Protein AF-A0A0S7X7B9-F1 (afdb_monomer)

Mean predicted aligned error: 15.6 Å

Secondary structure (DSSP, 8-state):
----------S--B-----S------TTHHHHHHHHHHHHHHHTSSSGGG--S--------------S-S--TT-EEEEPPHHHHHHH--TTSEETTEEPPGGGGGGTT-EEEEEEE--EEEETTTTEEEE-SSEEEEEEEE----SS-S--TT-PEEEEEGGGEEEPP-----

pLDDT: mean 73.85, std 24.16, range [30.16, 98.44]

Foldseek 3Di:
DDDDDPPDDDDFDQAPDDDDDDDDDDDDVVVVVVVVVVCVVPVVVVVVVVPPPDDDDDPPPPPPPDDAQPDDFFFKKAQAAPVQQVVQADPQCDHNRGHDAPLCNVRHRHIWTFHHDDQWDQDPVVRDIDGDGQKTFTPPAFDCAHPVGNNDPPRHTDIDHNSRIDTDDPDPPD

Solvent-accessible surface area (backbone atoms only — not comparable to full-atom values): 11353 Å² total; per-residue (Å²): 142,82,84,94,75,85,85,84,82,83,70,87,64,68,55,82,81,86,85,84,84,92,88,90,86,70,83,64,70,53,52,60,57,44,58,61,62,68,53,57,72,60,72,61,56,71,67,59,72,79,63,81,81,72,91,74,90,78,74,83,78,72,80,76,78,73,78,71,61,88,71,51,59,70,42,42,29,31,31,42,44,66,69,62,44,56,74,59,38,47,101,80,39,24,50,97,38,40,54,66,56,79,80,55,59,81,49,43,61,40,76,41,37,31,61,37,69,45,50,67,47,71,42,81,91,77,74,41,78,43,82,50,78,45,31,31,30,48,55,94,49,60,42,69,41,45,96,91,44,60,87,40,90,73,60,42,72,51,77,39,51,51,88,45,45,40,81,55,75,86,74,82,84,126

Structure (mmCIF, N/CA/C/O backbone):
data_AF-A0A0S7X7B9-F1
#
_entry.id   AF-A0A0S7X7B9-F1
#
loop_
_atom_site.group_PDB
_atom_site.id
_atom_site.type_symbol
_atom_site.label_atom_id
_atom_site.label_alt_id
_atom_site.label_comp_id
_atom_site.label_asym_id
_atom_site.label_entity_id
_atom_site.label_seq_id
_atom_site.pdbx_PDB_ins_code
_atom_site.Cartn_x
_atom_site.Cartn_y
_atom_site.Cartn_z
_atom_site.occupancy
_atom_site.B_iso_or_equiv
_atom_site.auth_seq_id
_atom_site.auth_comp_id
_atom_site.auth_asym_id
_atom_site.auth_atom_id
_atom_site.pdbx_PDB_model_num
ATOM 1 N N . MET A 1 1 ? 37.491 -5.966 -19.046 1.00 43.12 1 MET A N 1
ATOM 2 C CA . MET A 1 1 ? 36.255 -5.327 -19.554 1.00 43.12 1 MET A CA 1
ATOM 3 C C . MET A 1 1 ? 35.086 -6.277 -19.333 1.00 43.12 1 MET A C 1
ATOM 5 O O . MET A 1 1 ? 34.935 -7.191 -20.125 1.00 43.12 1 MET A O 1
ATOM 9 N N . MET A 1 2 ? 34.299 -6.123 -18.263 1.00 31.72 2 MET A N 1
ATOM 10 C CA . MET A 1 2 ? 33.113 -6.963 -18.020 1.00 31.72 2 MET A CA 1
ATOM 11 C C . MET A 1 2 ? 32.001 -6.153 -17.337 1.00 31.72 2 MET A C 1
ATOM 13 O O . MET A 1 2 ? 32.093 -5.810 -16.165 1.00 31.72 2 MET A O 1
ATOM 17 N N . GLY A 1 3 ? 30.964 -5.849 -18.124 1.00 30.16 3 GLY A N 1
ATOM 18 C CA . GLY A 1 3 ? 29.555 -5.969 -17.739 1.00 30.16 3 GLY A CA 1
ATOM 19 C C . GLY A 1 3 ? 28.989 -5.051 -16.655 1.00 30.16 3 GLY A C 1
ATOM 20 O O . GLY A 1 3 ? 28.607 -5.526 -15.590 1.00 30.16 3 GLY A O 1
ATOM 21 N N . ILE A 1 4 ? 28.781 -3.768 -16.965 1.00 44.22 4 ILE A N 1
ATOM 22 C CA . ILE A 1 4 ? 27.803 -2.935 -16.246 1.00 44.22 4 ILE A CA 1
ATOM 23 C C . ILE A 1 4 ? 26.439 -3.123 -16.915 1.00 44.22 4 ILE A C 1
ATOM 25 O O . ILE A 1 4 ? 26.137 -2.421 -17.870 1.00 44.22 4 ILE A O 1
ATOM 29 N N . LEU A 1 5 ? 25.597 -4.031 -16.415 1.00 40.28 5 LEU A N 1
ATOM 30 C CA . LEU A 1 5 ? 24.149 -4.005 -16.680 1.00 40.28 5 LEU A CA 1
ATOM 31 C C . LEU A 1 5 ? 23.373 -4.499 -15.450 1.00 40.28 5 LEU A C 1
ATOM 33 O O . LEU A 1 5 ? 22.788 -5.578 -15.431 1.00 40.28 5 LEU A O 1
ATOM 37 N N . ARG A 1 6 ? 23.344 -3.678 -14.394 1.00 37.78 6 ARG A N 1
ATOM 38 C CA . ARG A 1 6 ? 22.394 -3.840 -13.283 1.00 37.78 6 ARG A CA 1
ATOM 39 C C . ARG A 1 6 ? 21.065 -3.184 -13.664 1.00 37.78 6 ARG A C 1
ATOM 41 O O . ARG A 1 6 ? 20.838 -2.013 -13.371 1.00 37.78 6 ARG A O 1
ATOM 48 N N . SER A 1 7 ? 20.176 -3.933 -14.314 1.00 39.62 7 SER A N 1
ATOM 49 C CA . SER A 1 7 ? 18.788 -3.498 -14.525 1.00 39.62 7 SER A CA 1
ATOM 50 C C . SER A 1 7 ? 17.988 -3.695 -13.233 1.00 39.62 7 SER A C 1
ATOM 52 O O . SER A 1 7 ? 17.349 -4.716 -13.002 1.00 39.62 7 SER A O 1
ATOM 54 N N . GLN A 1 8 ? 18.089 -2.716 -12.337 1.00 49.50 8 GLN A N 1
ATOM 55 C CA . GLN A 1 8 ? 17.394 -2.681 -11.056 1.00 49.50 8 GLN A CA 1
ATOM 56 C C . GLN A 1 8 ? 15.993 -2.083 -11.204 1.00 49.50 8 GLN A C 1
ATOM 58 O O . GLN A 1 8 ? 15.845 -0.881 -11.017 1.00 49.50 8 GLN A O 1
ATOM 63 N N . ARG A 1 9 ? 14.918 -2.844 -11.431 1.00 53.03 9 ARG A N 1
ATOM 64 C CA . ARG A 1 9 ? 13.568 -2.233 -11.383 1.00 53.03 9 ARG A CA 1
ATOM 65 C C . ARG A 1 9 ? 12.506 -3.195 -10.865 1.00 53.03 9 ARG A C 1
ATOM 67 O O . ARG A 1 9 ? 12.164 -4.140 -11.558 1.00 53.03 9 ARG A O 1
ATOM 74 N N . THR A 1 10 ? 11.984 -2.910 -9.668 1.00 49.59 10 THR A N 1
ATOM 75 C CA . THR A 1 10 ? 10.545 -2.965 -9.307 1.00 49.59 10 THR A CA 1
ATOM 76 C C . THR A 1 10 ? 10.333 -2.573 -7.832 1.00 49.59 10 THR A C 1
ATOM 78 O O . THR A 1 10 ? 9.815 -3.327 -7.019 1.00 49.59 10 THR A O 1
ATOM 81 N N . CYS A 1 11 ? 10.681 -1.330 -7.482 1.00 53.78 11 CYS A N 1
ATOM 82 C CA . CYS A 1 11 ? 9.964 -0.629 -6.411 1.00 53.78 11 CYS A CA 1
ATOM 83 C C . CYS A 1 11 ? 8.626 -0.151 -7.007 1.00 53.78 11 CYS A C 1
ATOM 85 O O . CYS A 1 11 ? 8.607 0.189 -8.192 1.00 53.78 11 CYS A O 1
ATOM 87 N N . GLN A 1 12 ? 7.516 -0.207 -6.256 1.00 58.78 12 GLN A N 1
ATOM 88 C CA . GLN A 1 12 ? 6.141 0.053 -6.723 1.00 58.78 12 GLN A CA 1
ATOM 89 C C . GLN A 1 12 ? 6.059 1.124 -7.814 1.00 58.78 12 GLN A C 1
ATOM 91 O O . GLN A 1 12 ? 6.082 2.325 -7.550 1.00 58.78 12 GLN A O 1
ATOM 96 N N . GLN A 1 13 ? 5.968 0.677 -9.065 1.00 56.44 13 GLN A N 1
ATOM 97 C CA . GLN A 1 13 ? 6.003 1.593 -10.189 1.00 56.44 13 GLN A CA 1
ATOM 98 C C . GLN A 1 13 ? 4.691 2.382 -10.222 1.00 56.44 13 GLN A C 1
ATOM 100 O O . GLN A 1 13 ? 3.614 1.816 -10.433 1.00 56.44 13 GLN A O 1
ATOM 105 N N . ILE A 1 14 ? 4.785 3.693 -9.992 1.00 56.34 14 ILE A N 1
ATOM 106 C CA . ILE A 1 14 ? 3.674 4.624 -10.180 1.00 56.34 14 ILE A CA 1
ATOM 107 C C . ILE A 1 14 ? 3.627 4.978 -11.664 1.00 56.34 14 ILE A C 1
ATOM 109 O O . ILE A 1 14 ? 4.389 5.817 -12.154 1.00 56.34 14 ILE A O 1
ATOM 113 N N . ASP A 1 15 ? 2.735 4.314 -12.389 1.00 51.97 15 ASP A N 1
ATOM 114 C CA . ASP A 1 15 ? 2.527 4.579 -13.806 1.00 51.97 15 ASP A CA 1
ATOM 115 C C . ASP A 1 15 ? 1.538 5.739 -13.964 1.00 51.97 15 ASP A C 1
ATOM 117 O O . ASP A 1 15 ? 0.323 5.582 -13.844 1.00 51.97 15 ASP A O 1
ATOM 121 N N . VAL A 1 16 ? 2.096 6.924 -14.198 1.00 51.12 16 VAL A N 1
ATOM 122 C CA . VAL A 1 16 ? 1.358 8.175 -14.446 1.00 51.12 16 VAL A CA 1
ATOM 123 C C . VAL A 1 16 ? 1.273 8.530 -15.930 1.00 51.12 16 VAL A C 1
ATOM 125 O O . VAL A 1 16 ? 0.762 9.594 -16.260 1.00 51.12 16 VAL A O 1
ATOM 128 N N . ASN A 1 17 ? 1.696 7.642 -16.836 1.00 41.78 17 ASN A N 1
ATOM 129 C CA . ASN A 1 17 ? 1.647 7.895 -18.274 1.00 41.78 17 ASN A CA 1
ATOM 130 C C . ASN A 1 17 ? 0.801 6.835 -18.993 1.00 41.78 17 ASN A C 1
ATOM 132 O O . ASN A 1 17 ? 1.326 5.867 -19.540 1.00 41.78 17 ASN A O 1
ATOM 136 N N . ARG A 1 18 ? -0.516 7.069 -19.098 1.00 42.53 18 ARG A N 1
ATOM 137 C CA . ARG A 1 18 ? -1.275 6.614 -20.277 1.00 42.53 18 ARG A CA 1
ATOM 138 C C . ARG A 1 18 ? -2.518 7.468 -20.561 1.00 42.53 18 ARG A C 1
ATOM 140 O O . ARG A 1 18 ? -3.634 7.098 -20.215 1.00 42.53 18 ARG A O 1
ATOM 147 N N . CYS A 1 19 ? -2.303 8.554 -21.298 1.00 37.41 19 CYS A N 1
ATOM 148 C CA . CYS A 1 19 ? -3.203 9.026 -22.349 1.00 37.41 19 CYS A CA 1
ATOM 149 C C . CYS A 1 19 ? -2.375 9.036 -23.651 1.00 37.41 19 CYS A C 1
ATOM 151 O O . CYS A 1 19 ? -1.299 9.626 -23.656 1.00 37.41 19 CYS A O 1
ATOM 153 N N . GLY A 1 20 ? -2.837 8.344 -24.704 1.00 31.17 20 GLY A N 1
ATOM 154 C CA . GLY A 1 20 ? -2.253 8.390 -26.061 1.00 31.17 20 GLY A CA 1
ATOM 155 C C . GLY A 1 20 ? -1.558 7.114 -26.589 1.00 31.17 20 GLY A C 1
ATOM 156 O O . GLY A 1 20 ? -0.403 6.880 -26.267 1.00 31.17 20 GLY A O 1
ATOM 157 N N . LYS A 1 21 ? -2.319 6.318 -27.374 1.00 35.31 21 LYS A N 1
ATOM 158 C CA . LYS A 1 21 ? -2.052 5.526 -28.624 1.00 35.31 21 LYS A CA 1
ATOM 159 C C . LYS A 1 21 ? -0.665 4.858 -28.842 1.00 35.31 21 LYS A C 1
ATOM 161 O O . LYS A 1 21 ? 0.342 5.541 -28.811 1.00 35.31 21 LYS A O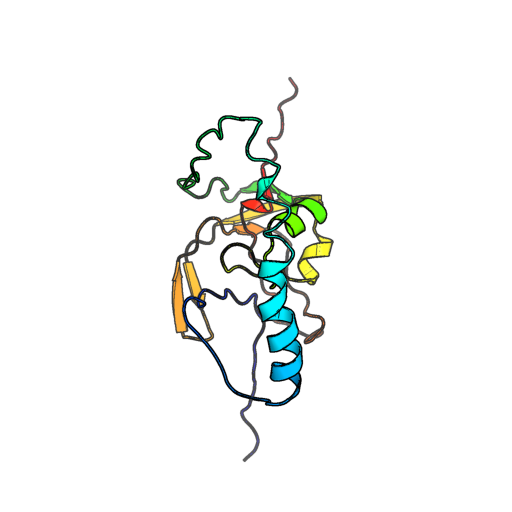 1
ATOM 166 N N . GLU A 1 22 ? -0.547 3.516 -28.861 1.00 40.97 22 GLU A N 1
ATOM 167 C CA . GLU A 1 22 ? -0.598 2.520 -29.989 1.00 40.97 22 GLU A CA 1
ATOM 168 C C . GLU A 1 22 ? 0.664 2.498 -30.897 1.00 40.97 22 GLU A C 1
ATOM 170 O O . GLU A 1 22 ? 1.189 3.568 -31.141 1.00 40.97 22 GLU A O 1
ATOM 175 N N . ILE A 1 23 ? 1.225 1.433 -31.515 1.00 39.25 23 ILE A N 1
ATOM 176 C CA . ILE A 1 23 ? 1.227 -0.062 -31.567 1.00 39.25 23 ILE A CA 1
ATOM 177 C C . ILE A 1 23 ? 2.334 -0.431 -32.605 1.00 39.25 23 ILE A C 1
ATOM 179 O O . ILE A 1 23 ? 2.423 0.294 -33.583 1.00 39.25 23 ILE A O 1
ATOM 183 N N . VAL A 1 24 ? 3.060 -1.566 -32.488 1.00 38.62 24 VAL A N 1
ATOM 184 C CA . VAL A 1 24 ? 3.376 -2.599 -33.543 1.00 38.62 24 VAL A CA 1
ATOM 185 C C . VAL A 1 24 ? 4.221 -3.720 -32.887 1.00 38.62 24 VAL A C 1
ATOM 187 O O . VAL A 1 24 ? 4.965 -3.413 -31.970 1.00 38.62 24 VAL A O 1
ATOM 190 N N . ALA A 1 25 ? 4.172 -5.030 -33.168 1.00 30.66 25 ALA A N 1
ATOM 191 C CA . ALA A 1 25 ? 3.574 -5.902 -34.188 1.00 30.66 25 ALA A CA 1
ATOM 192 C C . ALA A 1 25 ? 3.234 -7.270 -33.522 1.00 30.66 25 ALA A C 1
ATOM 194 O O . ALA A 1 25 ? 3.803 -7.616 -32.493 1.00 30.66 25 ALA A O 1
ATOM 195 N N . SER A 1 26 ? 2.232 -8.029 -33.969 1.00 35.09 26 SER A N 1
ATOM 196 C CA . SER A 1 26 ? 2.458 -9.220 -34.808 1.00 35.09 26 SER A CA 1
ATOM 197 C C . SER A 1 26 ? 1.128 -9.658 -35.452 1.00 35.09 26 SER A C 1
ATOM 199 O O . SER A 1 26 ? 0.085 -9.692 -34.792 1.00 35.09 26 SER A O 1
ATOM 201 N N . SER A 1 27 ? 1.166 -9.894 -36.765 1.00 53.19 27 SER A N 1
ATOM 202 C CA . SER A 1 27 ? 0.092 -9.603 -37.729 1.00 53.19 27 SER A CA 1
ATOM 203 C C . SER A 1 27 ? -1.073 -10.587 -37.861 1.00 53.19 27 SER A C 1
ATOM 205 O O . SER A 1 27 ? -2.052 -10.217 -38.494 1.00 53.19 27 SER A O 1
ATOM 207 N N . LEU A 1 28 ? -1.057 -11.793 -37.292 1.00 53.19 28 LEU A N 1
ATOM 208 C CA . LEU A 1 28 ? -2.117 -12.780 -37.602 1.00 53.19 28 LEU A CA 1
ATOM 209 C C . LEU A 1 28 ? -3.074 -13.067 -36.437 1.00 53.19 28 LEU A C 1
ATOM 211 O O . LEU A 1 28 ? -4.281 -13.169 -36.646 1.00 53.19 28 LEU A O 1
ATOM 215 N N . VAL A 1 29 ? -2.596 -13.031 -35.190 1.00 51.28 29 VAL A N 1
ATOM 216 C CA . VAL A 1 29 ? -3.465 -13.115 -33.994 1.00 51.28 29 VAL A CA 1
ATOM 217 C C . VAL A 1 29 ? -4.372 -11.882 -33.884 1.00 51.28 29 VAL A C 1
ATOM 219 O O . VAL A 1 29 ? -5.512 -11.952 -33.426 1.00 51.28 29 VAL A O 1
ATOM 222 N N . ARG A 1 30 ? -3.883 -10.733 -34.367 1.00 48.25 30 ARG A N 1
ATOM 223 C CA . ARG A 1 30 ? -4.602 -9.459 -34.324 1.00 48.25 30 ARG A CA 1
ATOM 224 C C . ARG A 1 30 ? -5.822 -9.434 -35.243 1.00 48.25 30 ARG A C 1
ATOM 226 O O . ARG A 1 30 ? -6.773 -8.750 -34.901 1.00 48.25 30 ARG A O 1
ATOM 233 N N . PHE A 1 31 ? -5.816 -10.173 -36.355 1.00 51.84 31 PHE A N 1
ATOM 234 C CA . PHE A 1 31 ? -6.927 -10.185 -37.311 1.00 51.84 31 PHE A CA 1
ATOM 235 C C . PHE A 1 31 ? -8.135 -10.960 -36.769 1.00 51.84 31 PHE A C 1
ATOM 237 O O . PHE A 1 31 ? -9.246 -10.436 -36.762 1.00 51.84 31 PHE A O 1
ATOM 244 N N . VAL A 1 32 ? -7.912 -12.144 -36.189 1.00 54.66 32 VAL A N 1
ATOM 245 C CA . VAL A 1 32 ? -8.978 -12.937 -35.547 1.00 54.66 32 VAL A CA 1
ATOM 246 C C . VAL A 1 32 ? -9.556 -12.195 -34.336 1.00 54.66 32 VAL A C 1
ATOM 248 O O . VAL A 1 32 ? -10.772 -12.055 -34.209 1.00 54.66 32 VAL A O 1
ATOM 251 N N . TYR A 1 33 ? -8.692 -1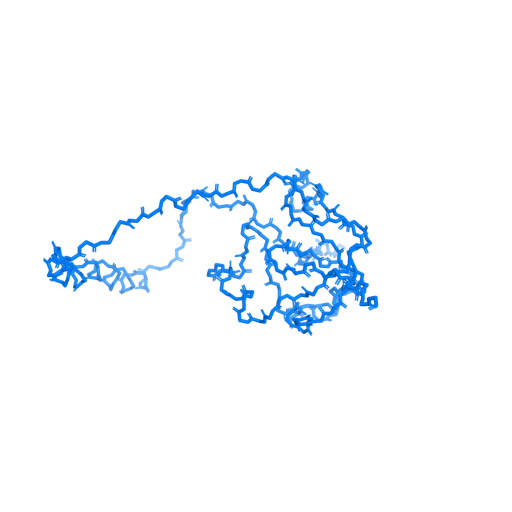1.601 -33.505 1.00 49.59 33 TYR A N 1
ATOM 252 C CA . TYR A 1 33 ? -9.135 -10.776 -32.377 1.00 49.59 33 TYR A CA 1
ATOM 253 C C . TYR A 1 33 ? -9.857 -9.491 -32.823 1.00 49.59 33 TYR A C 1
ATOM 255 O O . TYR A 1 33 ? -10.686 -8.956 -32.092 1.00 49.59 33 TYR A O 1
ATOM 263 N N . PHE A 1 34 ? -9.554 -8.963 -34.012 1.00 49.50 34 PHE A N 1
ATOM 264 C CA . PHE A 1 34 ? -10.175 -7.752 -34.552 1.00 49.50 34 PHE A CA 1
ATOM 265 C C . PHE A 1 34 ? -11.579 -8.016 -35.107 1.00 49.50 34 PHE A C 1
ATOM 267 O O . PHE A 1 34 ? -12.482 -7.221 -34.846 1.00 49.50 34 PHE A O 1
ATOM 274 N N . VAL A 1 35 ? -11.799 -9.152 -35.778 1.00 54.53 35 VAL A N 1
ATOM 275 C CA . VAL A 1 35 ? -13.129 -9.532 -36.288 1.00 54.53 35 VAL A CA 1
ATOM 276 C C . VAL A 1 35 ? -14.103 -9.823 -35.137 1.00 54.53 35 VAL A C 1
ATOM 278 O O . VAL A 1 35 ? -15.219 -9.300 -35.136 1.00 54.53 35 VAL A O 1
ATOM 281 N N . GLU A 1 36 ? -13.679 -10.537 -34.085 1.00 45.91 36 GLU A N 1
ATOM 282 C CA . GLU A 1 36 ? -14.532 -10.758 -32.900 1.00 45.91 36 GLU A CA 1
ATOM 283 C C . GLU A 1 36 ? -14.851 -9.464 -32.127 1.00 45.91 36 GLU A C 1
ATOM 285 O O . GLU A 1 36 ? -15.930 -9.317 -31.540 1.00 45.91 36 GLU A O 1
ATOM 290 N N . LYS A 1 37 ? -13.935 -8.487 -32.135 1.00 48.91 37 LYS A N 1
ATOM 291 C CA . LYS A 1 37 ? -14.093 -7.216 -31.412 1.00 48.91 37 LYS A CA 1
ATOM 292 C C . LYS A 1 37 ? -14.919 -6.173 -32.183 1.00 48.91 37 LYS A C 1
ATOM 294 O O . LYS A 1 37 ? -15.484 -5.286 -31.546 1.00 48.91 37 LYS A O 1
ATOM 299 N N . GLN A 1 38 ? -15.044 -6.296 -33.507 1.00 51.81 38 GLN A N 1
ATOM 300 C CA . GLN A 1 38 ? -15.858 -5.412 -34.362 1.00 51.81 38 GLN A CA 1
ATOM 301 C C . GLN A 1 38 ? -17.354 -5.791 -34.408 1.00 51.81 38 GLN A C 1
ATOM 303 O O . GLN A 1 38 ? -18.186 -4.916 -34.622 1.00 51.81 38 GLN A O 1
ATOM 308 N N . ILE A 1 39 ? -17.732 -7.053 -34.144 1.00 51.09 39 ILE A N 1
ATOM 309 C CA . ILE A 1 39 ? -19.136 -7.524 -34.271 1.00 51.09 39 ILE A CA 1
ATOM 310 C C . ILE A 1 39 ? -19.878 -7.591 -32.914 1.00 51.09 39 ILE A C 1
ATOM 312 O O . ILE A 1 39 ? -21.111 -7.544 -32.853 1.00 51.09 39 ILE A O 1
ATOM 316 N N . ARG A 1 40 ? -19.154 -7.588 -31.784 1.00 44.50 40 ARG A N 1
ATOM 317 C CA . ARG A 1 40 ? -19.741 -7.478 -30.430 1.00 44.50 40 ARG A CA 1
ATOM 318 C C . ARG A 1 40 ? -20.633 -6.246 -30.167 1.00 44.50 40 ARG A C 1
ATOM 320 O O . ARG A 1 40 ? -21.625 -6.422 -29.457 1.00 44.50 40 ARG A O 1
ATOM 327 N N . PRO A 1 41 ? -20.384 -5.033 -30.705 1.00 47.34 41 PRO A N 1
ATOM 328 C CA . PRO A 1 41 ? -21.256 -3.886 -30.441 1.00 47.34 41 PRO A CA 1
ATOM 329 C C . PRO A 1 41 ? -22.607 -3.945 -31.175 1.00 47.34 41 PRO A C 1
ATOM 331 O O . PRO A 1 41 ? -23.480 -3.132 -30.879 1.00 47.34 41 PRO A O 1
ATOM 334 N N . TYR A 1 42 ? -22.821 -4.899 -32.090 1.00 53.09 42 TYR A N 1
ATOM 335 C CA . TYR A 1 42 ? -24.077 -4.996 -32.845 1.00 53.09 42 TYR A CA 1
ATOM 336 C C . TYR A 1 42 ? -25.098 -5.958 -32.213 1.00 53.09 42 TYR A C 1
ATOM 338 O O . TYR A 1 42 ? -26.295 -5.686 -32.237 1.00 53.09 42 TYR A O 1
ATOM 346 N N . LYS A 1 43 ? -24.652 -7.030 -31.537 1.00 46.12 43 LYS A N 1
ATOM 347 C CA . LYS A 1 43 ? -25.563 -7.975 -30.852 1.00 46.12 43 LYS A CA 1
ATOM 348 C C . LYS A 1 43 ? -26.156 -7.445 -29.537 1.00 46.12 43 LYS A C 1
ATOM 350 O O . LYS A 1 43 ? -27.191 -7.936 -29.107 1.00 46.12 43 LYS A O 1
ATOM 355 N N . PHE A 1 44 ? -25.568 -6.417 -28.923 1.00 50.09 44 PHE A N 1
ATOM 356 C CA . PHE A 1 44 ? -26.111 -5.804 -27.698 1.00 50.09 44 PHE A CA 1
ATOM 357 C C . PHE A 1 44 ? -27.021 -4.590 -27.952 1.00 50.09 44 PHE A C 1
ATOM 359 O O . PHE A 1 44 ? -27.659 -4.092 -27.026 1.00 50.09 44 PHE A O 1
ATOM 366 N N . ARG A 1 45 ? -27.123 -4.122 -29.204 1.00 51.75 45 ARG A N 1
ATOM 367 C CA . ARG A 1 45 ? -27.930 -2.946 -29.565 1.00 51.75 45 ARG A CA 1
ATOM 368 C C . ARG A 1 45 ? -29.393 -3.279 -29.885 1.00 51.75 45 ARG A C 1
ATOM 370 O O . ARG A 1 45 ? -30.225 -2.382 -29.838 1.00 51.75 45 ARG A O 1
ATOM 377 N N . LEU A 1 46 ? -29.727 -4.556 -30.101 1.00 47.03 46 LEU A N 1
ATOM 378 C CA . LEU A 1 46 ? -31.111 -5.004 -30.313 1.00 47.03 46 LEU A CA 1
ATOM 379 C C . LEU A 1 46 ? -31.894 -5.203 -28.995 1.00 47.03 46 LEU A C 1
ATOM 381 O O . LEU A 1 46 ? -33.105 -5.035 -28.973 1.00 47.03 46 LEU A O 1
ATOM 385 N N . PHE A 1 47 ? -31.218 -5.461 -27.867 1.00 48.59 47 PHE A N 1
ATOM 386 C CA . PHE A 1 47 ? -31.868 -5.568 -26.545 1.00 48.59 47 PHE A CA 1
ATOM 387 C C . PHE A 1 47 ? -32.072 -4.212 -25.838 1.00 48.59 47 PHE A C 1
ATOM 389 O O . PHE A 1 47 ? -32.838 -4.116 -24.880 1.00 48.59 47 PHE A O 1
ATOM 396 N N . GLY A 1 48 ? -31.398 -3.152 -26.300 1.00 47.38 48 GLY A N 1
ATOM 397 C CA . GLY A 1 48 ? -31.475 -1.808 -25.714 1.00 47.38 48 GLY A CA 1
ATOM 398 C C . GLY A 1 48 ? -32.714 -1.002 -26.120 1.00 47.38 48 GLY A C 1
ATOM 399 O O . GLY A 1 48 ? -33.068 -0.058 -25.419 1.00 47.38 48 GLY A O 1
ATOM 400 N N . LEU A 1 49 ? -33.400 -1.386 -27.203 1.00 51.91 49 LEU A N 1
ATOM 401 C CA . LEU A 1 49 ? -34.607 -0.697 -27.678 1.00 51.91 49 LEU A CA 1
ATOM 402 C C . LEU A 1 49 ? -35.863 -1.031 -26.844 1.00 51.91 49 LEU A C 1
ATOM 404 O O . LEU A 1 49 ? -36.831 -0.281 -26.869 1.00 51.91 49 LEU A O 1
ATOM 408 N N . LEU A 1 50 ? -35.838 -2.114 -26.055 1.00 49.53 50 LEU A N 1
ATOM 409 C CA . LEU A 1 50 ? -36.975 -2.590 -25.247 1.00 49.53 50 LEU A CA 1
ATOM 410 C C . LEU A 1 50 ? -36.976 -2.117 -23.781 1.00 49.53 50 LEU A C 1
ATOM 412 O O . LEU A 1 50 ? -37.906 -2.422 -23.041 1.00 49.53 50 LEU A O 1
ATOM 416 N N . LYS A 1 51 ? -35.975 -1.347 -23.334 1.00 40.56 51 LYS A N 1
ATOM 417 C CA . LYS A 1 51 ? -35.945 -0.768 -21.972 1.00 40.56 51 LYS A CA 1
ATOM 418 C C . LYS A 1 51 ? -36.260 0.728 -21.919 1.00 40.56 51 LYS A C 1
ATOM 420 O O . LYS A 1 51 ? -36.133 1.337 -20.862 1.00 40.56 51 LYS A O 1
ATOM 425 N N . HIS A 1 52 ? -36.728 1.318 -23.019 1.00 51.44 52 HIS A N 1
ATOM 426 C CA . HIS A 1 52 ? -37.086 2.740 -23.092 1.00 51.44 52 HIS A CA 1
ATOM 427 C C . HIS A 1 52 ? -38.444 3.102 -22.457 1.00 51.44 52 HIS A C 1
ATOM 429 O O . HIS A 1 52 ? -38.979 4.174 -22.708 1.00 51.44 52 HIS A O 1
ATOM 435 N N . LEU A 1 53 ? -38.997 2.238 -21.600 1.00 53.88 53 LEU A N 1
ATOM 436 C CA . LEU A 1 53 ? -40.273 2.464 -20.919 1.00 53.88 53 LEU A CA 1
ATOM 437 C C . LEU A 1 53 ? -40.218 1.996 -19.461 1.00 53.88 53 LEU A C 1
ATOM 439 O O . LEU A 1 53 ? -40.917 1.057 -19.084 1.00 53.88 53 LEU A O 1
ATOM 443 N N . ARG A 1 54 ? -39.361 2.619 -18.643 1.00 40.91 54 ARG A N 1
ATOM 444 C CA . ARG A 1 54 ? -39.566 2.755 -17.187 1.00 40.91 54 ARG A CA 1
ATOM 445 C C . ARG A 1 54 ? -38.471 3.632 -16.587 1.00 40.91 54 ARG A C 1
ATOM 447 O O . ARG A 1 54 ? -37.317 3.228 -16.472 1.00 40.91 54 ARG A O 1
ATOM 454 N N . GLY A 1 55 ? -38.856 4.865 -16.278 1.00 47.03 55 GLY A N 1
ATOM 455 C CA . GLY A 1 55 ? -37.990 5.878 -15.702 1.00 47.03 55 GLY A CA 1
ATOM 456 C C . GLY A 1 55 ? -37.431 5.493 -14.337 1.00 47.03 55 GLY A C 1
ATOM 457 O O . GLY A 1 55 ? -38.103 4.858 -13.533 1.00 47.03 55 GLY A O 1
ATOM 458 N N . VAL A 1 56 ? -36.210 5.955 -14.084 1.00 42.09 56 VAL A N 1
ATOM 459 C CA . VAL A 1 56 ? -35.683 6.246 -12.750 1.00 42.09 56 VAL A CA 1
ATOM 460 C C . VAL A 1 56 ? -34.773 7.463 -12.912 1.00 42.09 56 VAL A C 1
ATOM 462 O O . VAL A 1 56 ? -33.854 7.456 -13.732 1.00 4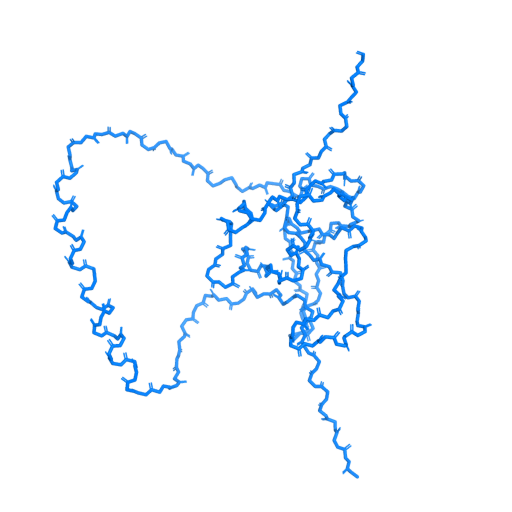2.09 56 VAL A O 1
ATOM 465 N N . GLN A 1 57 ? -35.070 8.530 -12.170 1.00 47.25 57 GLN A N 1
ATOM 466 C CA . GLN A 1 57 ? -34.248 9.735 -12.090 1.00 47.25 57 GLN A CA 1
ATOM 467 C C . GLN A 1 57 ? -32.835 9.365 -11.620 1.00 47.25 57 GLN A C 1
ATOM 469 O O . GLN A 1 57 ? -32.652 8.883 -10.502 1.00 47.25 57 GLN A O 1
ATOM 474 N N . LEU A 1 58 ? -31.824 9.602 -12.458 1.00 40.34 58 LEU A N 1
ATOM 475 C CA . LEU A 1 58 ? -30.434 9.420 -12.060 1.00 40.34 58 LEU A CA 1
ATOM 476 C C . LEU A 1 58 ? -29.962 10.682 -11.333 1.00 40.34 58 LEU A C 1
ATOM 478 O O . LEU A 1 58 ? -29.602 11.691 -11.942 1.00 40.34 58 LEU A O 1
ATOM 482 N N . GLY A 1 59 ? -29.995 10.610 -10.003 1.00 37.75 59 GLY A N 1
ATOM 483 C CA . GLY A 1 59 ? -29.361 11.578 -9.123 1.00 37.75 59 GLY A CA 1
ATOM 484 C C . GLY A 1 59 ? -27.907 11.809 -9.533 1.00 37.75 59 GLY A C 1
ATOM 485 O O . GLY A 1 59 ? -27.128 10.881 -9.748 1.00 37.75 59 GLY A O 1
ATOM 486 N N . LYS A 1 60 ? -27.563 13.086 -9.658 1.00 41.50 60 LYS A N 1
ATOM 487 C CA . LYS A 1 60 ? -26.243 13.631 -9.965 1.00 41.50 60 LYS A CA 1
ATOM 488 C C . LYS A 1 60 ? -25.213 13.115 -8.950 1.00 41.50 60 LYS A C 1
ATOM 490 O O . LYS A 1 60 ? -25.002 13.740 -7.913 1.00 41.50 60 LYS A O 1
ATOM 495 N N . LEU A 1 61 ? -24.551 11.994 -9.240 1.00 41.50 61 LEU A N 1
ATOM 496 C CA . LEU A 1 61 ? -23.361 11.567 -8.503 1.00 41.50 61 LEU A CA 1
ATOM 497 C C . LEU A 1 61 ? -22.236 12.548 -8.838 1.00 41.50 61 LEU A 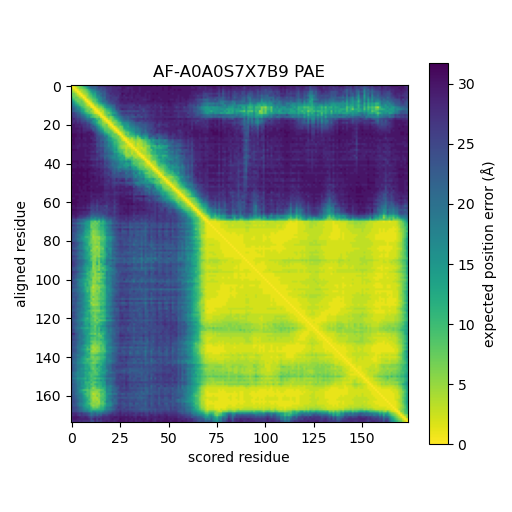C 1
ATOM 499 O O . LEU A 1 61 ? -21.502 12.397 -9.813 1.00 41.50 61 LEU A O 1
ATOM 503 N N . ARG A 1 62 ? -22.148 13.612 -8.034 1.00 34.41 62 ARG A N 1
ATOM 504 C CA . ARG A 1 62 ? -20.990 14.501 -7.995 1.00 34.41 62 ARG A CA 1
ATOM 505 C C . ARG A 1 62 ? -19.766 13.631 -7.727 1.00 34.41 62 ARG A C 1
ATOM 507 O O . ARG A 1 62 ? -19.646 13.048 -6.652 1.00 34.41 62 ARG A O 1
ATOM 514 N N . ALA A 1 63 ? -18.854 13.571 -8.692 1.00 46.19 63 ALA A N 1
ATOM 515 C CA . ALA A 1 63 ? -17.482 13.183 -8.425 1.00 46.19 63 ALA A CA 1
ATOM 516 C C . ALA A 1 63 ? -16.951 14.147 -7.355 1.00 46.19 63 ALA A C 1
ATOM 518 O O . ALA A 1 63 ? -16.685 15.317 -7.632 1.00 46.19 63 ALA A O 1
ATOM 519 N N . SER A 1 64 ? -16.899 13.682 -6.109 1.00 40.78 64 SER A N 1
ATOM 520 C CA . SER A 1 64 ? -16.286 14.432 -5.026 1.00 40.78 64 SER A CA 1
ATOM 521 C C . SER A 1 64 ? -14.792 14.493 -5.315 1.00 40.78 64 SER A C 1
ATOM 523 O O . SER A 1 64 ? -14.067 13.508 -5.172 1.00 40.78 64 SER A O 1
ATOM 525 N N . CYS A 1 65 ? -14.329 15.653 -5.770 1.00 34.12 65 CYS A N 1
ATOM 526 C CA . CYS A 1 65 ? -12.936 16.035 -5.638 1.00 34.12 65 CYS A CA 1
ATOM 527 C C . CYS A 1 65 ? -12.654 16.119 -4.134 1.00 34.12 65 CYS A C 1
ATOM 529 O O . CYS A 1 65 ? -12.901 17.154 -3.522 1.00 34.12 65 CYS A O 1
ATOM 531 N N . SER A 1 66 ? -12.197 15.024 -3.520 1.00 46.53 66 SER A N 1
ATOM 532 C CA . SER A 1 66 ? -11.857 15.017 -2.099 1.00 46.53 66 SER A CA 1
ATOM 533 C C . SER A 1 66 ? -10.723 16.016 -1.857 1.00 46.53 66 SER A C 1
ATOM 535 O O . SER A 1 66 ? -9.580 15.817 -2.288 1.00 46.53 66 SER A O 1
ATOM 537 N N . ALA A 1 67 ? -11.073 17.126 -1.218 1.00 45.47 67 ALA A N 1
ATOM 538 C CA . ALA A 1 67 ? -10.153 18.118 -0.703 1.00 45.47 67 ALA A CA 1
ATOM 539 C C . ALA A 1 67 ? -9.240 17.466 0.350 1.00 45.47 67 ALA A C 1
ATOM 541 O O . ALA A 1 67 ? -9.724 16.925 1.335 1.00 45.47 67 ALA A O 1
ATOM 542 N N . GLY A 1 68 ? -7.922 17.525 0.138 1.00 57.25 68 GLY A N 1
ATOM 543 C CA . GLY A 1 68 ? -6.920 17.100 1.122 1.00 57.25 68 GLY A CA 1
ATOM 544 C C . GLY A 1 68 ? -6.794 15.585 1.345 1.00 57.25 68 GLY A C 1
ATOM 545 O O . GLY A 1 68 ? -7.680 14.799 1.031 1.00 57.25 68 GLY A O 1
ATOM 546 N N . SER A 1 69 ? -5.635 15.169 1.864 1.00 64.38 69 SER A N 1
ATOM 547 C CA . SER A 1 69 ? -5.478 13.839 2.476 1.00 64.38 69 SER A CA 1
ATOM 548 C C . SER A 1 69 ? -6.288 13.830 3.768 1.00 64.38 69 SER A C 1
ATOM 550 O O . SER A 1 69 ? -6.121 14.731 4.591 1.00 64.38 69 SER A O 1
ATOM 552 N N . THR A 1 70 ? -7.182 12.855 3.933 1.00 86.75 70 THR A N 1
ATOM 553 C CA . THR A 1 70 ? -8.009 12.755 5.151 1.00 86.75 70 THR A CA 1
ATOM 554 C C . THR A 1 70 ? -7.216 12.105 6.286 1.00 86.75 70 THR A C 1
ATOM 556 O O . THR A 1 70 ? -7.448 12.388 7.461 1.00 86.75 70 THR A O 1
ATOM 559 N N . LEU A 1 71 ? -6.243 11.263 5.929 1.00 94.25 71 LEU A N 1
ATOM 560 C CA . LEU A 1 71 ? -5.368 10.579 6.871 1.00 94.25 71 LEU A CA 1
ATOM 561 C C . LEU A 1 71 ? -4.145 11.425 7.234 1.00 94.25 71 LEU A C 1
ATOM 563 O O . LEU A 1 71 ? -3.569 12.126 6.400 1.00 94.25 71 LEU A O 1
ATOM 567 N N . ARG A 1 72 ? -3.715 11.309 8.489 1.00 95.50 72 ARG A N 1
ATOM 568 C CA . ARG A 1 72 ? -2.507 11.932 9.039 1.00 95.50 72 ARG A CA 1
ATOM 569 C C . ARG A 1 72 ? -1.589 10.866 9.626 1.00 95.50 72 ARG A C 1
ATOM 571 O O . ARG A 1 72 ? -2.020 9.759 9.930 1.00 95.50 72 ARG A O 1
ATOM 578 N N . ALA A 1 73 ? -0.307 11.197 9.773 1.00 96.50 73 ALA A N 1
ATOM 579 C CA . ALA A 1 73 ? 0.614 10.333 10.506 1.00 96.50 73 ALA A CA 1
ATOM 580 C C . ALA A 1 73 ? 0.098 10.117 11.939 1.00 96.50 73 ALA A C 1
ATOM 582 O O . ALA A 1 73 ? -0.378 11.063 12.561 1.00 96.50 73 ALA A O 1
ATOM 583 N N . GLY A 1 74 ? 0.169 8.880 12.426 1.00 96.25 74 GLY A N 1
ATOM 584 C CA . GLY A 1 74 ? -0.385 8.467 13.717 1.00 96.25 74 GLY A CA 1
ATOM 585 C C . GLY A 1 74 ? -1.810 7.909 13.657 1.00 96.25 74 GLY A C 1
ATOM 586 O O . GLY A 1 74 ? -2.205 7.203 14.579 1.00 96.25 74 GLY A O 1
ATOM 587 N N . ASP A 1 75 ? -2.562 8.132 12.574 1.00 96.25 75 ASP A N 1
ATOM 588 C CA . ASP A 1 75 ? -3.913 7.574 12.452 1.00 96.25 75 ASP A CA 1
ATOM 589 C C . ASP A 1 75 ? -3.884 6.038 12.404 1.00 96.25 75 ASP A C 1
ATOM 591 O O . ASP A 1 75 ? -3.109 5.442 11.645 1.00 96.25 75 ASP A O 1
ATOM 595 N N . ARG A 1 76 ? -4.776 5.391 13.166 1.00 97.25 76 ARG A N 1
ATOM 596 C CA . ARG A 1 76 ? -5.044 3.953 13.052 1.00 97.25 76 ARG A CA 1
ATOM 597 C C . ARG A 1 76 ? -5.988 3.690 11.887 1.00 97.25 76 ARG A C 1
ATOM 599 O O . ARG A 1 76 ? -7.032 4.328 11.742 1.00 97.25 76 ARG A O 1
ATOM 606 N N . VAL A 1 77 ? -5.623 2.731 11.047 1.00 97.69 77 VAL A N 1
ATOM 607 C CA . VAL A 1 77 ? -6.378 2.377 9.847 1.00 97.69 77 VAL A CA 1
ATOM 608 C C . VAL A 1 77 ? -6.455 0.870 9.676 1.00 97.69 77 VAL A C 1
ATOM 610 O O . VAL A 1 77 ? -5.488 0.153 9.923 1.00 97.69 77 VAL A O 1
ATOM 613 N N . ARG A 1 78 ? -7.600 0.384 9.204 1.00 98.19 78 ARG A N 1
ATOM 614 C CA . ARG A 1 78 ? -7.760 -0.979 8.704 1.00 98.19 78 ARG A CA 1
ATOM 615 C C . ARG A 1 78 ? -7.575 -0.985 7.195 1.00 98.19 78 ARG A C 1
ATOM 617 O O . ARG A 1 78 ? -8.183 -0.176 6.493 1.00 98.19 78 ARG A O 1
ATOM 624 N N . ILE A 1 79 ? -6.767 -1.908 6.693 1.00 98.44 79 ILE A N 1
ATOM 625 C CA . ILE A 1 79 ? -6.689 -2.173 5.257 1.00 98.44 79 ILE A CA 1
ATOM 626 C C . ILE A 1 79 ? -7.976 -2.890 4.854 1.00 98.44 79 ILE A C 1
ATOM 628 O O . ILE A 1 79 ? -8.357 -3.881 5.478 1.00 98.44 79 ILE A O 1
ATOM 632 N N . ARG A 1 80 ? -8.657 -2.386 3.824 1.00 98.44 80 ARG A N 1
ATOM 633 C CA . ARG A 1 80 ? -9.912 -2.965 3.330 1.00 98.44 80 ARG A CA 1
ATOM 634 C C . ARG A 1 80 ? -9.740 -4.424 2.908 1.00 98.44 80 ARG A C 1
ATOM 636 O O . ARG A 1 80 ? -8.632 -4.913 2.677 1.00 98.44 80 ARG A O 1
ATOM 643 N N . SER A 1 81 ? -10.858 -5.134 2.813 1.00 98.12 81 SER A N 1
ATOM 644 C CA . SER A 1 81 ? -10.853 -6.531 2.395 1.00 98.12 81 SER A CA 1
ATOM 645 C C . SER A 1 81 ? -10.379 -6.687 0.948 1.00 98.12 81 SER A C 1
ATOM 647 O O . SER A 1 81 ? -10.482 -5.775 0.121 1.00 98.12 81 SER A O 1
ATOM 649 N N . LYS A 1 82 ? -9.926 -7.898 0.604 1.00 97.81 82 LYS A N 1
ATOM 650 C CA . LYS A 1 82 ? -9.508 -8.240 -0.762 1.00 97.81 82 LYS A CA 1
ATOM 651 C C . LYS A 1 82 ? -10.588 -7.902 -1.796 1.00 97.81 82 LYS A C 1
ATOM 653 O O . LYS A 1 82 ? -10.277 -7.328 -2.834 1.00 97.81 82 LYS A O 1
ATOM 658 N N . ARG A 1 83 ? -11.854 -8.225 -1.507 1.00 97.75 83 ARG A N 1
ATOM 659 C CA . ARG A 1 83 ? -12.990 -7.971 -2.409 1.00 97.75 83 ARG A CA 1
ATOM 660 C C . ARG A 1 83 ? -13.212 -6.477 -2.643 1.00 97.75 83 ARG A C 1
ATOM 662 O O . ARG A 1 83 ? -13.407 -6.071 -3.784 1.00 97.75 83 ARG A O 1
ATOM 669 N N . GLU A 1 84 ? -13.172 -5.673 -1.584 1.00 97.56 84 GLU A N 1
ATOM 670 C CA . GLU A 1 84 ? -13.341 -4.220 -1.689 1.00 97.56 84 GLU A CA 1
ATOM 671 C C . GLU A 1 84 ? -12.205 -3.581 -2.479 1.00 97.56 84 GLU A C 1
ATOM 673 O O . GLU A 1 84 ? -12.464 -2.761 -3.354 1.00 97.56 84 GLU A O 1
ATOM 678 N N . ILE A 1 85 ? -10.957 -3.980 -2.216 1.00 97.81 85 ILE A N 1
ATOM 679 C CA . ILE A 1 85 ? -9.799 -3.459 -2.944 1.00 97.81 85 ILE A CA 1
ATOM 680 C C . ILE A 1 85 ? -9.884 -3.857 -4.416 1.00 97.81 85 ILE A C 1
ATOM 682 O O . ILE A 1 85 ? -9.776 -2.977 -5.265 1.00 97.81 85 ILE A O 1
ATOM 686 N N . LEU A 1 86 ? -10.152 -5.130 -4.734 1.00 97.31 86 LEU A N 1
ATOM 687 C CA . LEU A 1 86 ? -10.309 -5.602 -6.116 1.00 97.31 86 LEU A CA 1
ATOM 688 C C . LEU A 1 86 ? -11.359 -4.801 -6.892 1.00 97.31 86 LEU A C 1
ATOM 690 O O . LEU A 1 86 ? -11.121 -4.463 -8.046 1.00 97.31 86 LEU A O 1
ATOM 694 N N . ALA A 1 87 ? -12.476 -4.440 -6.255 1.00 97.50 87 ALA A N 1
ATOM 695 C CA . ALA A 1 87 ? -13.517 -3.625 -6.882 1.00 97.50 87 ALA A CA 1
ATOM 696 C C . ALA A 1 87 ? -13.048 -2.203 -7.254 1.00 97.50 87 ALA A C 1
ATOM 698 O O . ALA A 1 87 ? -13.669 -1.556 -8.094 1.00 97.50 87 ALA A O 1
ATOM 699 N N . THR A 1 88 ? -11.959 -1.711 -6.651 1.00 96.62 88 THR A N 1
ATOM 700 C CA . THR A 1 88 ? -11.359 -0.408 -6.992 1.00 96.62 88 THR A CA 1
ATOM 701 C C . THR A 1 88 ? -10.307 -0.479 -8.097 1.00 96.62 88 THR A C 1
ATOM 703 O O . THR A 1 88 ? -9.928 0.564 -8.632 1.00 96.62 88 THR A O 1
ATOM 706 N N . LEU A 1 89 ? -9.791 -1.667 -8.418 1.00 96.75 89 LEU A N 1
ATOM 707 C CA . LEU A 1 89 ? -8.66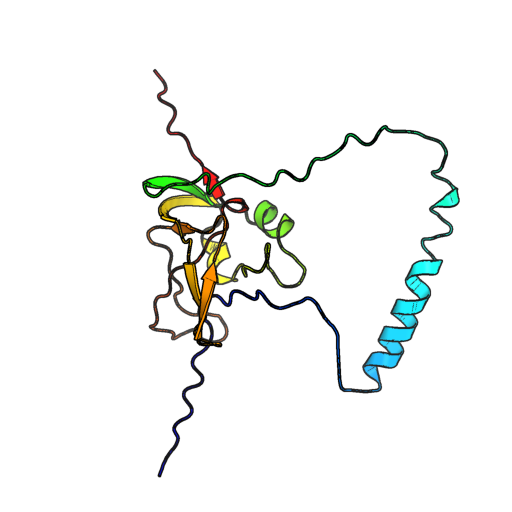2 -1.809 -9.331 1.00 96.75 89 LEU A CA 1
ATOM 708 C C . LEU A 1 89 ? -9.115 -1.871 -10.792 1.00 96.75 89 LEU A C 1
ATOM 710 O O . LEU A 1 89 ? -10.137 -2.461 -11.133 1.00 96.75 89 LEU A O 1
ATOM 714 N N . ASP A 1 90 ? -8.308 -1.287 -11.672 1.00 94.81 90 ASP A N 1
ATOM 715 C CA . ASP A 1 90 ? -8.448 -1.455 -13.112 1.00 94.81 90 ASP A CA 1
ATOM 716 C C . ASP A 1 90 ? -7.889 -2.808 -13.599 1.00 94.81 90 ASP A C 1
ATOM 718 O O . ASP A 1 90 ? -7.294 -3.586 -12.850 1.00 94.81 90 ASP A O 1
ATOM 722 N N . SER A 1 91 ? -8.022 -3.069 -14.904 1.00 94.56 91 SER A N 1
ATOM 723 C CA . SER A 1 91 ? -7.484 -4.272 -15.571 1.00 94.56 91 SER A CA 1
ATOM 724 C C . SER A 1 91 ? -5.970 -4.506 -15.405 1.00 94.56 91 SER A C 1
ATOM 726 O O . SER A 1 91 ? -5.478 -5.568 -15.776 1.00 94.56 91 SER A O 1
ATOM 728 N N . ARG A 1 92 ? -5.214 -3.530 -14.885 1.00 91.31 92 ARG A N 1
ATOM 729 C CA . ARG A 1 92 ? -3.768 -3.616 -14.622 1.00 91.31 92 ARG A CA 1
ATOM 730 C C . ARG A 1 92 ? -3.444 -3.653 -13.132 1.00 91.31 92 ARG A C 1
ATOM 732 O O . ARG A 1 92 ? -2.289 -3.422 -12.770 1.00 91.31 92 ARG A O 1
ATOM 739 N N . HIS A 1 93 ? -4.436 -3.917 -12.284 1.00 94.25 93 HIS A N 1
ATOM 740 C CA . HIS A 1 93 ? -4.313 -3.889 -10.830 1.00 94.25 93 HIS A CA 1
ATOM 741 C C . HIS A 1 93 ? -3.880 -2.518 -10.295 1.00 94.25 93 HIS A C 1
ATOM 743 O O . HIS A 1 93 ? -3.036 -2.421 -9.403 1.00 94.25 93 HIS A O 1
ATOM 749 N N . ARG A 1 94 ? -4.424 -1.428 -10.853 1.00 95.19 94 ARG A N 1
ATOM 750 C CA . ARG A 1 94 ? -4.107 -0.062 -10.415 1.00 95.19 94 ARG A CA 1
ATOM 751 C C . ARG A 1 94 ? -5.342 0.707 -9.984 1.00 95.19 94 ARG A C 1
ATOM 753 O O . ARG A 1 94 ? -6.416 0.549 -10.552 1.00 95.19 94 ARG A O 1
ATOM 760 N N . LEU A 1 95 ? -5.148 1.625 -9.042 1.00 94.50 95 LEU A N 1
ATOM 761 C CA . LEU A 1 95 ? -6.110 2.675 -8.718 1.00 94.50 95 LEU A CA 1
ATOM 762 C C . LEU A 1 95 ? -5.458 4.036 -8.953 1.00 94.50 95 LEU A C 1
ATOM 764 O O . LEU A 1 95 ? -4.510 4.415 -8.262 1.00 94.50 95 LEU A O 1
ATOM 768 N N . ARG A 1 96 ? -5.977 4.788 -9.931 1.00 91.69 96 ARG A N 1
ATOM 769 C CA . ARG A 1 96 ? -5.502 6.143 -10.283 1.00 91.69 96 ARG A CA 1
ATOM 770 C C . ARG A 1 96 ? -3.975 6.210 -10.473 1.00 91.69 96 ARG A C 1
ATOM 772 O O . ARG A 1 96 ? -3.320 7.117 -9.969 1.00 91.69 96 ARG A O 1
ATOM 779 N N . GLY A 1 97 ? -3.419 5.219 -11.174 1.00 89.62 97 GLY A N 1
ATOM 780 C CA . GLY A 1 97 ? -1.990 5.124 -11.505 1.00 89.62 97 GLY A CA 1
ATOM 781 C C . GLY A 1 97 ? -1.108 4.424 -10.463 1.00 89.62 97 GLY A C 1
ATOM 782 O O . GLY A 1 97 ? 0.019 4.054 -10.790 1.00 89.62 97 GLY A O 1
ATOM 783 N N . LEU A 1 98 ? -1.601 4.173 -9.242 1.00 93.50 98 LEU A N 1
ATOM 784 C CA . LEU A 1 98 ? -0.856 3.410 -8.235 1.00 93.50 98 LEU A CA 1
ATOM 785 C C . LEU A 1 98 ? -1.160 1.913 -8.353 1.00 93.50 98 LEU A C 1
ATOM 787 O O . LEU A 1 98 ? -2.322 1.516 -8.283 1.00 93.50 98 LEU A O 1
ATOM 791 N N . ARG A 1 99 ? -0.119 1.089 -8.520 1.00 94.44 99 ARG A N 1
ATOM 792 C CA . ARG A 1 99 ? -0.231 -0.375 -8.603 1.00 94.44 99 ARG A CA 1
ATOM 793 C C . ARG A 1 99 ? -0.436 -0.997 -7.225 1.00 94.44 99 ARG A C 1
ATOM 795 O O . ARG A 1 99 ? 0.345 -0.737 -6.315 1.00 94.44 99 ARG A O 1
ATOM 802 N N . PHE A 1 100 ? -1.434 -1.866 -7.116 1.00 96.00 100 PHE A N 1
ATOM 803 C CA . PHE A 1 100 ? -1.591 -2.785 -5.998 1.00 96.00 100 PHE A CA 1
ATOM 804 C C . PHE A 1 100 ? -0.806 -4.062 -6.311 1.00 96.00 100 PHE A C 1
ATOM 806 O O . PHE A 1 100 ? -1.071 -4.720 -7.316 1.00 96.00 100 PHE A O 1
ATOM 813 N N . MET A 1 101 ? 0.221 -4.363 -5.518 1.00 93.69 101 MET A N 1
ATOM 814 C CA . MET A 1 101 ? 1.108 -5.506 -5.768 1.00 93.69 101 MET A CA 1
ATOM 815 C C . MET A 1 101 ? 0.583 -6.775 -5.099 1.00 93.69 101 MET A C 1
ATOM 817 O O . MET A 1 101 ? -0.182 -6.702 -4.138 1.00 93.69 101 MET A O 1
ATOM 821 N N . ASN A 1 102 ? 1.001 -7.940 -5.593 1.00 93.75 102 ASN A N 1
ATOM 822 C CA . ASN A 1 102 ? 0.507 -9.221 -5.090 1.00 93.75 102 ASN A CA 1
ATOM 823 C C . ASN A 1 102 ? 0.883 -9.446 -3.619 1.00 93.75 102 ASN A C 1
ATOM 825 O O . ASN A 1 102 ? 0.090 -9.957 -2.832 1.00 93.75 102 ASN A O 1
ATOM 829 N N . GLU A 1 103 ? 2.057 -8.979 -3.221 1.00 94.25 103 GLU A N 1
ATOM 830 C CA . GLU A 1 103 ? 2.592 -9.091 -1.868 1.00 94.25 103 GLU A CA 1
ATOM 831 C C . GLU A 1 103 ? 1.783 -8.261 -0.863 1.00 94.25 103 GLU A C 1
ATOM 833 O O . GLU A 1 103 ? 1.808 -8.534 0.334 1.00 94.25 103 GLU A O 1
ATOM 838 N N . MET A 1 104 ? 1.011 -7.275 -1.335 1.00 96.62 104 MET A N 1
ATOM 839 C CA . MET A 1 104 ? 0.152 -6.454 -0.481 1.00 96.62 104 MET A CA 1
ATOM 840 C C . MET A 1 104 ? -1.105 -7.206 -0.020 1.00 96.62 104 MET A C 1
ATOM 842 O O . MET A 1 104 ? -1.697 -6.832 0.993 1.00 96.62 104 MET A O 1
ATOM 846 N N . TRP A 1 105 ? -1.517 -8.275 -0.720 1.00 96.88 105 TRP A N 1
ATOM 847 C CA . TRP A 1 105 ? -2.740 -9.018 -0.389 1.00 96.88 105 TRP A CA 1
ATOM 848 C C . TRP A 1 105 ? -2.703 -9.629 1.013 1.00 96.88 105 TRP A C 1
ATOM 850 O O . TRP A 1 105 ? -3.748 -9.687 1.662 1.00 96.88 105 TRP A O 1
ATOM 860 N N . LYS A 1 106 ? -1.520 -10.024 1.508 1.00 95.81 106 LYS A N 1
ATOM 861 C CA . LYS A 1 106 ? -1.361 -10.648 2.834 1.00 95.81 106 LYS A CA 1
ATOM 862 C C . LYS A 1 106 ? -1.761 -9.728 3.996 1.00 95.81 106 LYS A C 1
ATOM 864 O O . LYS A 1 106 ? -2.087 -10.223 5.067 1.00 95.81 106 LYS A O 1
ATOM 869 N N . TYR A 1 107 ? -1.798 -8.413 3.769 1.00 97.81 107 TYR A N 1
ATOM 870 C CA . TYR A 1 107 ?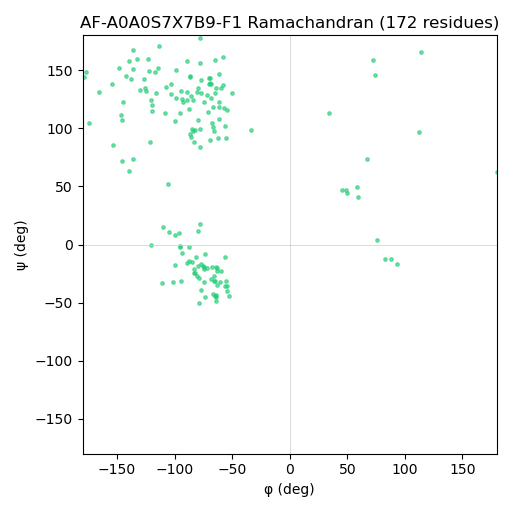 -2.153 -7.414 4.784 1.00 97.81 107 TYR A CA 1
ATOM 871 C C . TYR A 1 107 ? -3.629 -6.995 4.762 1.00 97.81 107 TYR A C 1
ATOM 873 O O . TYR A 1 107 ? -4.054 -6.184 5.583 1.00 97.81 107 TYR A O 1
ATOM 881 N N . CYS A 1 108 ? -4.437 -7.511 3.830 1.00 97.94 108 CYS A N 1
ATOM 882 C CA . CYS A 1 108 ? -5.855 -7.152 3.762 1.00 97.94 108 CYS A CA 1
ATOM 883 C C . CYS A 1 108 ? -6.582 -7.523 5.064 1.00 97.94 108 CYS A C 1
ATOM 885 O O . CYS A 1 108 ? -6.417 -8.625 5.581 1.00 97.94 108 CYS A O 1
ATOM 887 N N . GLY A 1 109 ? -7.405 -6.610 5.584 1.00 97.06 109 GLY A N 1
ATOM 888 C CA . GLY A 1 109 ? -8.127 -6.776 6.850 1.00 97.06 109 GLY A CA 1
ATOM 889 C C . GLY A 1 109 ? -7.321 -6.446 8.114 1.00 97.06 109 GLY A C 1
ATOM 890 O O . GLY A 1 109 ? -7.920 -6.293 9.181 1.00 97.06 109 GLY A O 1
ATOM 891 N N . GLN A 1 110 ? -5.997 -6.286 8.016 1.00 98.00 110 GLN A N 1
ATOM 892 C CA . GLN A 1 110 ? -5.142 -5.965 9.160 1.00 98.00 110 GLN A CA 1
ATOM 893 C C . GLN A 1 110 ? -5.233 -4.483 9.545 1.00 98.00 110 GLN A C 1
ATOM 895 O O . GLN A 1 110 ? -5.583 -3.622 8.730 1.00 98.00 110 GLN A O 1
ATOM 900 N N . ILE A 1 111 ? -4.918 -4.186 10.808 1.00 97.88 111 ILE A N 1
ATOM 901 C CA . ILE A 1 111 ? -4.890 -2.826 11.353 1.00 97.88 111 ILE A CA 1
ATOM 902 C C . ILE A 1 111 ? -3.442 -2.367 11.455 1.00 97.88 111 ILE A C 1
ATOM 904 O O . ILE A 1 111 ? -2.611 -3.043 12.054 1.00 97.88 111 ILE A O 1
ATOM 908 N N . HIS A 1 112 ? -3.164 -1.184 10.922 1.00 98.00 112 HIS A N 1
ATOM 909 C CA . HIS A 1 112 ? -1.854 -0.552 10.974 1.00 98.00 112 HIS A CA 1
ATOM 910 C C . HIS A 1 112 ? -1.982 0.928 11.318 1.00 98.00 112 HIS A C 1
ATOM 912 O O . HIS A 1 112 ? -3.059 1.520 11.252 1.00 98.00 112 HIS A O 1
ATOM 918 N N . THR A 1 113 ? -0.850 1.538 11.647 1.00 98.06 113 THR A N 1
ATOM 919 C CA . THR A 1 113 ? -0.756 2.978 11.877 1.00 98.06 113 THR A CA 1
ATOM 920 C C . THR A 1 113 ? -0.128 3.655 10.670 1.00 98.06 113 THR A C 1
ATOM 922 O O . THR A 1 113 ? 0.853 3.163 10.101 1.00 98.06 113 THR A O 1
ATOM 925 N N . VAL A 1 114 ? -0.672 4.805 10.282 1.00 98.06 114 VAL A N 1
ATOM 926 C CA . VAL A 1 114 ? -0.100 5.642 9.229 1.00 98.06 114 VAL A CA 1
ATOM 927 C C . VAL A 1 114 ? 1.240 6.198 9.702 1.00 98.06 114 VAL A C 1
ATOM 929 O O . VAL A 1 114 ? 1.308 6.965 10.659 1.00 98.06 114 VAL A O 1
ATOM 932 N N . ARG A 1 115 ? 2.319 5.847 8.999 1.00 97.75 115 ARG A N 1
ATOM 933 C CA . ARG A 1 115 ? 3.668 6.358 9.266 1.00 97.75 115 ARG A CA 1
ATOM 934 C C . ARG A 1 115 ? 3.857 7.760 8.709 1.00 97.75 115 ARG A C 1
ATOM 936 O O . ARG A 1 115 ? 4.385 8.642 9.375 1.00 97.75 115 ARG A O 1
ATOM 943 N N . LYS A 1 116 ? 3.499 7.942 7.437 1.00 96.56 116 LYS A N 1
ATOM 944 C CA . LYS A 1 116 ? 3.777 9.169 6.684 1.00 96.56 116 LYS A CA 1
ATOM 945 C C . LYS A 1 116 ? 2.768 9.346 5.562 1.00 96.56 116 LYS A C 1
ATOM 947 O O . LYS A 1 116 ? 2.486 8.404 4.826 1.00 96.56 116 LYS A O 1
ATOM 952 N N . VAL A 1 117 ? 2.298 10.577 5.381 1.00 96.94 117 VAL A N 1
ATOM 953 C CA . VAL A 1 117 ? 1.553 10.980 4.183 1.00 96.94 117 VAL A CA 1
ATOM 954 C C . VAL A 1 117 ? 2.548 11.360 3.091 1.00 96.94 117 VAL A C 1
ATOM 956 O O . VAL A 1 117 ? 3.410 12.219 3.290 1.00 96.94 117 VAL A O 1
ATOM 959 N N . VAL A 1 118 ? 2.446 10.721 1.929 1.00 95.50 118 VAL A N 1
ATOM 960 C CA . VAL A 1 118 ? 3.364 10.926 0.807 1.00 95.50 118 VAL A CA 1
ATOM 961 C C . VAL A 1 118 ? 2.761 11.942 -0.154 1.00 95.50 118 VAL A C 1
ATOM 963 O O . VAL A 1 118 ? 1.749 11.685 -0.802 1.00 95.50 118 VAL A O 1
ATOM 966 N N . ARG A 1 119 ? 3.399 13.112 -0.254 1.00 93.94 119 ARG A N 1
ATOM 967 C CA . ARG A 1 119 ? 2.972 14.189 -1.164 1.00 93.94 119 ARG A CA 1
ATOM 968 C C . ARG A 1 119 ? 3.811 14.267 -2.426 1.00 93.94 119 ARG A C 1
ATOM 970 O O . ARG A 1 119 ? 3.288 14.654 -3.465 1.00 93.94 119 ARG A O 1
ATOM 977 N N . ARG A 1 120 ? 5.097 13.932 -2.336 1.00 92.81 120 ARG A N 1
ATOM 978 C CA . ARG A 1 120 ? 6.034 13.991 -3.454 1.00 92.81 120 ARG A CA 1
ATOM 979 C C . ARG A 1 120 ? 7.008 12.826 -3.401 1.00 92.81 120 ARG A C 1
ATOM 981 O O . ARG A 1 120 ? 7.375 12.391 -2.309 1.00 92.81 120 ARG A O 1
ATOM 988 N N . ILE A 1 121 ? 7.384 12.328 -4.572 1.00 93.50 121 ILE A N 1
ATOM 989 C CA . ILE A 1 121 ? 8.417 11.305 -4.757 1.00 93.50 121 ILE A CA 1
ATOM 990 C C . ILE A 1 121 ? 9.257 11.650 -5.981 1.00 93.50 121 ILE A C 1
ATOM 992 O O . ILE A 1 121 ? 8.767 12.325 -6.883 1.00 93.50 121 ILE A O 1
ATOM 996 N N . VAL A 1 122 ? 10.477 11.133 -6.055 1.00 91.31 122 VAL A N 1
ATOM 997 C CA . VAL A 1 122 ? 11.246 11.123 -7.302 1.00 91.31 122 VAL A CA 1
ATOM 998 C C . VAL A 1 122 ? 10.985 9.794 -8.000 1.00 91.31 122 VAL A C 1
ATOM 1000 O O . VAL A 1 122 ? 11.150 8.736 -7.399 1.00 91.31 122 VAL A O 1
ATOM 1003 N N . ASP A 1 123 ? 10.545 9.834 -9.256 1.00 86.69 123 ASP A N 1
ATOM 1004 C CA . ASP A 1 123 ? 10.528 8.635 -10.090 1.00 86.69 123 ASP A CA 1
ATOM 1005 C C . ASP A 1 123 ? 11.933 8.383 -10.628 1.00 86.69 123 ASP A C 1
ATOM 1007 O O . ASP A 1 123 ? 12.396 9.085 -11.525 1.00 86.69 123 ASP A O 1
ATOM 1011 N N . GLU A 1 124 ? 12.580 7.357 -10.089 1.00 85.50 124 GLU A N 1
ATOM 1012 C CA . GLU A 1 124 ? 13.932 6.923 -10.447 1.00 85.50 124 GLU A CA 1
ATOM 1013 C C . GLU A 1 124 ? 14.076 6.535 -11.927 1.00 85.50 124 GLU A C 1
ATOM 1015 O O . GLU A 1 124 ? 15.172 6.581 -12.472 1.00 85.50 124 GLU A O 1
ATOM 1020 N N . ASN A 1 125 ? 12.988 6.176 -12.621 1.00 81.88 125 ASN A N 1
ATOM 1021 C CA . ASN A 1 125 ? 13.070 5.787 -14.030 1.00 81.88 125 ASN A CA 1
ATOM 1022 C C . ASN A 1 125 ? 13.292 6.977 -14.960 1.00 81.88 125 ASN A C 1
ATOM 1024 O O . ASN A 1 125 ? 13.893 6.818 -16.020 1.00 81.88 125 ASN A O 1
ATOM 1028 N N . VAL A 1 126 ? 12.745 8.135 -14.588 1.00 88.50 126 VAL A N 1
ATOM 1029 C CA . VAL A 1 126 ? 12.753 9.357 -15.406 1.00 88.50 126 VAL A CA 1
ATOM 1030 C C . VAL A 1 126 ? 13.448 10.526 -14.709 1.00 88.50 126 VAL A C 1
ATOM 1032 O O . VAL A 1 126 ? 13.511 11.606 -15.286 1.00 88.50 126 VAL A O 1
ATOM 1035 N N . TYR A 1 127 ? 13.936 10.323 -13.481 1.00 89.31 127 TYR A N 1
ATOM 1036 C CA . TYR A 1 127 ? 14.568 11.326 -12.620 1.00 89.31 127 TYR A CA 1
ATOM 1037 C C . TYR A 1 127 ? 13.759 12.624 -12.507 1.00 89.31 127 TYR A C 1
ATOM 1039 O O . TYR A 1 127 ? 14.280 13.728 -12.638 1.00 89.31 127 TYR A O 1
ATOM 1047 N N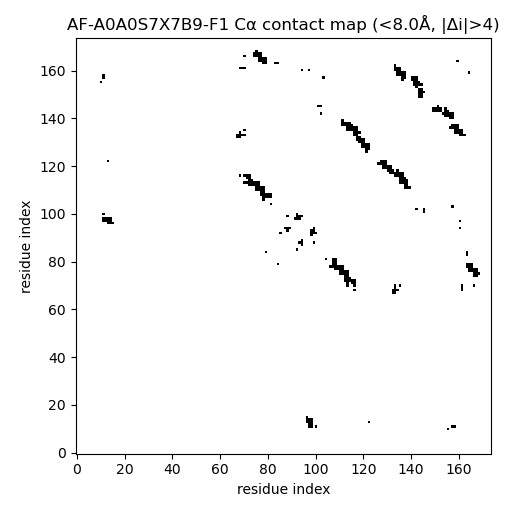 . ARG A 1 128 ? 12.448 12.495 -12.274 1.00 89.38 128 ARG A N 1
ATOM 1048 C CA . ARG A 1 128 ? 11.547 13.642 -12.080 1.00 89.38 128 ARG A CA 1
ATOM 1049 C C . ARG A 1 128 ? 10.761 13.514 -10.793 1.00 89.38 128 ARG A C 1
ATOM 1051 O O . ARG A 1 128 ? 10.294 12.428 -10.448 1.00 89.38 128 ARG A O 1
ATOM 1058 N N . GLU A 1 129 ? 10.563 14.644 -10.125 1.00 92.94 129 GLU A N 1
ATOM 1059 C CA . GLU A 1 129 ? 9.652 14.730 -8.993 1.00 92.94 129 GLU A CA 1
ATOM 1060 C C . GLU A 1 129 ? 8.196 14.609 -9.467 1.00 92.94 129 GLU A C 1
ATOM 1062 O O . GLU A 1 129 ? 7.789 15.170 -10.486 1.00 92.94 129 GLU A O 1
ATOM 1067 N N . LYS A 1 130 ? 7.394 13.859 -8.715 1.00 89.31 130 LYS A N 1
ATOM 1068 C CA . LYS A 1 130 ? 5.968 13.650 -8.946 1.00 89.31 130 LYS A CA 1
ATOM 1069 C C . LYS A 1 130 ? 5.196 14.016 -7.699 1.00 89.31 130 LYS A C 1
ATOM 1071 O O . LYS A 1 130 ? 5.540 13.585 -6.603 1.00 89.31 130 LYS A O 1
ATOM 1076 N N . THR A 1 131 ? 4.105 14.752 -7.885 1.00 91.75 131 THR A N 1
ATOM 1077 C CA . THR A 1 131 ? 3.153 15.039 -6.810 1.00 91.75 131 THR A CA 1
ATOM 1078 C C . THR A 1 131 ? 2.089 13.947 -6.749 1.00 91.75 131 THR A C 1
ATOM 1080 O O . THR A 1 131 ? 1.492 13.590 -7.762 1.00 91.75 131 THR A O 1
ATOM 1083 N N . LEU A 1 132 ? 1.835 13.435 -5.548 1.00 91.06 132 LEU A N 1
ATOM 1084 C CA . LEU A 1 132 ? 0.863 12.385 -5.261 1.00 91.06 132 LEU A CA 1
ATOM 1085 C C . LEU A 1 132 ? -0.268 12.932 -4.384 1.00 91.06 132 LEU A C 1
ATOM 1087 O O . LEU A 1 132 ? -0.082 13.869 -3.607 1.00 91.06 132 LEU A O 1
ATOM 1091 N N . ARG A 1 133 ? -1.457 12.332 -4.501 1.00 92.00 133 ARG A N 1
ATOM 1092 C CA . ARG A 1 133 ? -2.630 12.672 -3.681 1.00 92.00 133 ARG A CA 1
ATOM 1093 C C . ARG A 1 133 ? -3.248 11.423 -3.070 1.00 92.00 133 ARG A C 1
ATOM 1095 O O . ARG A 1 133 ? -3.502 10.443 -3.779 1.00 92.00 133 ARG A O 1
ATOM 1102 N N . GLY A 1 134 ? -3.530 11.493 -1.771 1.00 94.69 134 GLY A N 1
ATOM 1103 C CA . GLY A 1 134 ? -4.133 10.401 -1.012 1.00 94.69 134 GLY A CA 1
ATOM 1104 C C . GLY A 1 134 ? -3.284 9.136 -1.059 1.00 94.69 134 GLY A C 1
ATOM 1105 O O . GLY A 1 134 ? -3.789 8.083 -1.449 1.00 94.69 134 GLY A O 1
ATOM 1106 N N . VAL A 1 135 ? -1.985 9.276 -0.785 1.00 96.56 135 VAL A N 1
ATOM 1107 C CA . VAL A 1 135 ? -1.029 8.170 -0.694 1.00 96.56 135 VAL A CA 1
ATOM 1108 C C . VAL A 1 135 ? -0.338 8.241 0.659 1.00 96.56 135 VAL A C 1
ATOM 1110 O O . VAL A 1 135 ? 0.136 9.304 1.065 1.00 96.56 135 VAL A O 1
ATOM 1113 N N . VAL A 1 136 ? -0.262 7.109 1.347 1.00 97.69 136 VAL A N 1
ATOM 1114 C CA . VAL A 1 136 ? 0.368 6.990 2.662 1.00 97.69 136 VAL A CA 1
ATOM 1115 C C . VAL A 1 136 ? 1.304 5.786 2.721 1.00 97.69 136 VAL A C 1
ATOM 1117 O O . VAL A 1 136 ? 1.198 4.857 1.923 1.00 97.69 136 VAL A O 1
ATOM 1120 N N . ILE A 1 137 ? 2.220 5.810 3.684 1.00 97.94 137 ILE A N 1
ATOM 1121 C CA . ILE A 1 137 ? 3.043 4.669 4.095 1.00 97.94 137 ILE A CA 1
ATOM 1122 C C . ILE A 1 137 ? 2.527 4.202 5.454 1.00 97.94 137 ILE A C 1
ATOM 1124 O O . ILE A 1 137 ? 2.292 5.030 6.337 1.00 97.94 137 ILE A O 1
ATOM 1128 N N . LEU A 1 138 ? 2.379 2.890 5.624 1.00 98.19 138 LEU A N 1
ATOM 1129 C CA . LEU A 1 138 ? 1.973 2.262 6.881 1.00 98.19 138 LEU A CA 1
ATOM 1130 C C . LEU A 1 138 ? 3.190 1.717 7.640 1.00 98.19 138 LEU A C 1
ATOM 1132 O O . LEU A 1 138 ? 4.200 1.346 7.037 1.00 98.19 138 LEU A O 1
ATOM 1136 N N . ASN A 1 139 ? 3.102 1.687 8.968 1.00 97.75 139 ASN A N 1
ATOM 1137 C CA . ASN A 1 139 ? 4.144 1.123 9.824 1.00 97.75 139 ASN A CA 1
ATOM 1138 C C . ASN A 1 139 ? 4.243 -0.400 9.664 1.00 97.75 139 ASN A C 1
ATOM 1140 O O . ASN A 1 139 ? 3.227 -1.094 9.629 1.00 97.75 139 ASN A O 1
ATOM 1144 N N . GLY A 1 140 ? 5.479 -0.906 9.609 1.00 95.25 140 GLY A N 1
ATOM 1145 C CA . GLY A 1 140 ? 5.770 -2.343 9.587 1.00 95.25 140 GLY A CA 1
ATOM 1146 C C . GLY A 1 140 ? 5.508 -3.045 8.252 1.00 95.25 140 GLY A C 1
ATOM 1147 O O . GLY A 1 140 ? 5.652 -4.260 8.186 1.00 95.25 140 GLY A O 1
ATOM 1148 N N . LEU A 1 141 ? 5.121 -2.312 7.200 1.00 96.31 141 LEU A N 1
ATOM 1149 C CA . LEU A 1 141 ? 4.783 -2.899 5.903 1.00 96.31 141 LEU A CA 1
ATOM 1150 C C . LEU A 1 141 ? 5.854 -2.604 4.851 1.00 96.31 141 LEU A C 1
ATOM 1152 O O . LEU A 1 141 ? 6.035 -1.452 4.433 1.00 96.31 141 LEU A O 1
ATOM 1156 N N . PHE A 1 142 ? 6.529 -3.666 4.413 1.00 93.81 142 PHE A N 1
ATOM 1157 C CA . PHE A 1 142 ? 7.676 -3.614 3.512 1.00 93.81 142 PHE A CA 1
ATOM 1158 C C . PHE A 1 142 ? 7.587 -4.682 2.422 1.00 93.81 142 PHE A C 1
ATOM 1160 O O . PHE A 1 142 ? 7.020 -5.754 2.622 1.00 93.81 142 PHE A O 1
ATOM 1167 N N . CYS A 1 143 ? 8.183 -4.377 1.273 1.00 90.00 143 CYS A N 1
ATOM 1168 C CA . CYS A 1 143 ? 8.426 -5.336 0.210 1.00 90.00 143 CYS A CA 1
ATOM 1169 C C . CYS A 1 143 ? 9.579 -6.260 0.609 1.00 90.00 143 CYS A C 1
ATOM 1171 O O . CYS A 1 143 ? 10.687 -5.784 0.846 1.00 90.00 143 CYS A O 1
ATOM 1173 N N . GLU A 1 144 ? 9.307 -7.561 0.633 1.00 89.69 144 GLU A N 1
ATOM 1174 C CA . GLU A 1 144 ? 10.278 -8.631 0.910 1.00 89.69 144 GLU A CA 1
ATOM 1175 C C . GLU A 1 144 ? 10.842 -9.249 -0.389 1.00 89.69 144 GLU A C 1
ATOM 1177 O O . GLU A 1 144 ? 11.507 -10.275 -0.354 1.00 89.69 144 GLU A O 1
ATOM 1182 N N . GLY A 1 145 ? 10.557 -8.641 -1.545 1.00 87.31 145 GLY A N 1
ATOM 1183 C CA . GLY A 1 145 ? 10.777 -9.226 -2.869 1.00 87.31 145 GLY A CA 1
ATOM 1184 C C . GLY A 1 145 ? 9.458 -9.471 -3.599 1.00 87.31 145 GLY A C 1
ATOM 1185 O O . GLY A 1 145 ? 8.388 -9.395 -2.999 1.00 87.31 145 GLY A O 1
ATOM 1186 N N . THR A 1 146 ? 9.529 -9.713 -4.906 1.00 88.25 146 THR A N 1
ATOM 1187 C CA . THR A 1 146 ? 8.360 -10.084 -5.725 1.00 88.25 146 THR A CA 1
ATOM 1188 C C . THR A 1 146 ? 8.501 -11.506 -6.244 1.00 88.25 146 THR A C 1
ATOM 1190 O O . THR A 1 146 ? 9.575 -12.097 -6.154 1.00 88.25 146 THR A O 1
ATOM 1193 N N . ALA A 1 147 ? 7.440 -12.054 -6.835 1.00 87.12 147 ALA A N 1
ATOM 1194 C CA . ALA A 1 147 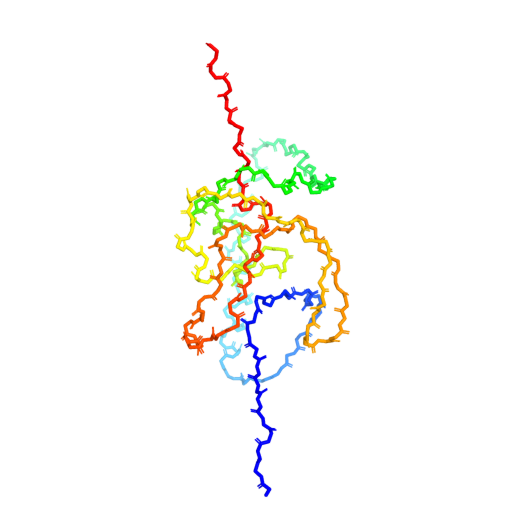? 7.511 -13.357 -7.501 1.00 87.12 147 ALA A CA 1
ATOM 1195 C C . ALA A 1 147 ? 8.628 -13.420 -8.564 1.00 87.12 147 ALA A C 1
ATOM 1197 O O . ALA A 1 147 ? 9.283 -14.447 -8.716 1.00 87.12 147 ALA A O 1
ATOM 1198 N N . GLU A 1 148 ? 8.869 -12.319 -9.279 1.00 87.25 148 GLU A N 1
ATOM 1199 C CA . GLU A 1 148 ? 9.941 -12.216 -10.272 1.00 87.25 148 GLU A CA 1
ATOM 1200 C C . GLU A 1 148 ? 11.321 -11.987 -9.638 1.00 87.25 148 GLU A C 1
ATOM 1202 O O . GLU A 1 148 ? 12.336 -12.379 -10.211 1.00 87.25 148 GLU A O 1
ATOM 1207 N N . PHE A 1 149 ? 11.369 -11.351 -8.463 1.00 88.06 149 PHE A N 1
ATOM 1208 C CA . PHE A 1 149 ? 12.602 -10.987 -7.762 1.00 88.06 149 PHE A CA 1
ATOM 1209 C C . PHE A 1 149 ? 12.500 -11.298 -6.258 1.00 88.06 149 PHE A C 1
ATOM 1211 O O . PHE A 1 149 ? 12.374 -10.372 -5.449 1.00 88.06 149 PHE A O 1
ATOM 1218 N N . PRO A 1 150 ? 12.560 -12.582 -5.861 1.00 86.31 150 PRO A N 1
ATOM 1219 C CA . PRO A 1 150 ? 12.324 -12.993 -4.476 1.00 86.31 150 PRO A CA 1
ATOM 1220 C C . PRO A 1 150 ? 13.455 -12.604 -3.510 1.00 86.31 150 PRO A C 1
ATOM 1222 O O . PRO A 1 150 ? 13.229 -12.517 -2.312 1.00 86.31 150 PRO A O 1
ATOM 1225 N N . HIS A 1 151 ? 14.665 -12.338 -4.010 1.00 87.94 151 HIS A N 1
ATOM 1226 C CA . HIS A 1 151 ? 15.850 -12.018 -3.199 1.00 87.94 151 HIS A CA 1
ATOM 1227 C C . HIS A 1 151 ? 16.208 -10.526 -3.276 1.00 87.94 151 HIS A C 1
ATOM 1229 O O . HIS A 1 151 ? 17.316 -10.155 -3.663 1.00 87.94 151 HIS A O 1
ATOM 1235 N N . CYS A 1 152 ? 15.239 -9.644 -3.014 1.00 87.25 152 CYS A N 1
ATOM 1236 C CA . CYS A 1 152 ? 15.442 -8.200 -3.119 1.00 87.25 152 CYS A CA 1
ATOM 1237 C C . CYS A 1 152 ? 15.698 -7.546 -1.753 1.00 87.25 152 CYS A C 1
ATOM 1239 O O . CYS A 1 152 ? 14.760 -7.274 -1.011 1.00 87.25 152 CYS A O 1
ATOM 1241 N N . ASP A 1 153 ? 16.942 -7.147 -1.484 1.00 89.12 153 ASP A N 1
ATOM 1242 C CA . ASP A 1 153 ? 17.340 -6.532 -0.201 1.00 89.12 153 ASP A CA 1
ATOM 1243 C C . ASP A 1 153 ? 16.983 -5.039 -0.063 1.00 89.12 153 ASP A C 1
ATOM 1245 O O . ASP A 1 153 ? 17.456 -4.344 0.836 1.00 89.12 153 ASP A O 1
ATOM 1249 N N . ARG A 1 154 ? 16.164 -4.488 -0.970 1.00 86.44 154 ARG A N 1
ATOM 1250 C CA . ARG A 1 154 ? 15.840 -3.050 -0.952 1.00 86.44 154 ARG A CA 1
ATOM 1251 C C . ARG A 1 154 ? 14.863 -2.650 0.152 1.00 86.44 154 ARG A C 1
ATOM 1253 O O . ARG A 1 154 ? 14.762 -1.457 0.431 1.00 86.44 154 ARG A O 1
ATOM 1260 N N . THR A 1 155 ? 14.110 -3.597 0.714 1.00 88.50 155 THR A N 1
ATOM 1261 C CA . THR A 1 155 ? 13.161 -3.379 1.825 1.00 88.50 155 THR A CA 1
ATOM 1262 C C . THR A 1 155 ? 12.281 -2.136 1.618 1.00 88.50 155 THR A C 1
ATOM 1264 O O . THR A 1 155 ? 12.149 -1.257 2.472 1.00 88.50 155 THR A O 1
ATOM 1267 N N . CYS A 1 156 ? 11.714 -2.000 0.417 1.00 91.06 156 CYS A N 1
ATOM 1268 C CA . CYS A 1 156 ? 10.970 -0.801 0.039 1.00 91.06 156 CYS A CA 1
ATOM 1269 C C . CYS A 1 156 ? 9.642 -0.704 0.799 1.00 91.06 156 CYS A C 1
ATOM 1271 O O . CYS A 1 156 ? 8.942 -1.698 0.977 1.00 91.06 156 CYS A O 1
ATOM 1273 N N . HIS A 1 157 ? 9.235 0.507 1.175 1.00 95.06 157 HIS A N 1
ATOM 1274 C CA . HIS A 1 157 ? 7.900 0.737 1.723 1.00 95.06 157 HIS A CA 1
ATOM 1275 C C . HIS A 1 157 ? 6.804 0.562 0.675 1.00 95.06 157 HIS A C 1
ATOM 1277 O O . HIS A 1 157 ? 6.948 1.012 -0.461 1.00 95.06 157 HIS A O 1
ATOM 1283 N N . PHE A 1 158 ? 5.665 0.010 1.095 1.00 96.38 158 PHE A N 1
ATOM 1284 C CA . PHE A 1 158 ? 4.455 0.069 0.286 1.00 96.38 158 PHE A CA 1
ATOM 1285 C C . PHE A 1 158 ? 3.754 1.427 0.418 1.00 96.38 158 PHE A C 1
ATOM 1287 O O . PHE A 1 158 ? 3.518 1.942 1.514 1.00 96.38 158 PHE A O 1
ATOM 1294 N N . PHE A 1 159 ? 3.358 1.968 -0.723 1.00 96.94 159 PHE A N 1
ATOM 1295 C CA . PHE A 1 159 ? 2.419 3.053 -0.908 1.00 96.94 159 PHE A CA 1
ATOM 1296 C C . PHE A 1 159 ? 0.993 2.512 -0.934 1.00 96.94 159 PHE A C 1
ATOM 1298 O O . PHE A 1 159 ? 0.646 1.628 -1.720 1.00 96.94 159 PHE A O 1
ATOM 1305 N N . TRP A 1 160 ? 0.153 3.106 -0.096 1.00 97.62 160 TRP A N 1
ATOM 1306 C CA . TRP A 1 160 ? -1.254 2.768 0.049 1.00 97.62 160 TRP A CA 1
ATOM 1307 C C . TRP A 1 160 ? -2.111 3.955 -0.372 1.00 97.62 160 TRP A C 1
ATOM 1309 O O . TRP A 1 160 ? -1.886 5.074 0.091 1.00 97.62 160 TRP A O 1
ATOM 1319 N N . LYS A 1 161 ? -3.105 3.727 -1.236 1.00 97.25 161 LYS A N 1
ATOM 1320 C CA . LYS A 1 161 ? -4.169 4.708 -1.475 1.00 97.25 161 LYS A CA 1
ATOM 1321 C C . LYS A 1 161 ? -5.051 4.815 -0.239 1.00 97.25 161 LYS A C 1
ATOM 1323 O O . LYS A 1 161 ? -5.435 3.793 0.317 1.00 97.25 161 LYS A O 1
ATOM 1328 N N . GLU A 1 162 ? -5.445 6.034 0.121 1.00 96.88 162 GLU A N 1
ATOM 1329 C CA . GLU A 1 162 ? -6.426 6.250 1.198 1.00 96.88 162 GLU A CA 1
ATOM 1330 C C . GLU A 1 162 ? -7.739 5.489 0.947 1.00 96.88 162 GLU A C 1
ATOM 1332 O O . GLU A 1 162 ? -8.343 4.996 1.888 1.00 96.88 162 GLU A O 1
ATOM 1337 N N . ASP A 1 163 ? -8.142 5.297 -0.315 1.00 96.88 163 ASP A N 1
ATOM 1338 C CA . ASP A 1 163 ? -9.343 4.539 -0.697 1.00 96.88 163 ASP A CA 1
ATOM 1339 C C . ASP A 1 163 ? -9.291 3.053 -0.306 1.00 96.88 163 ASP A C 1
ATOM 1341 O O . ASP A 1 163 ? -10.333 2.406 -0.205 1.00 96.88 163 ASP A O 1
ATOM 1345 N N . TRP A 1 164 ? -8.092 2.494 -0.117 1.00 98.06 164 TRP A N 1
ATOM 1346 C CA . TRP A 1 164 ? -7.897 1.113 0.338 1.00 98.06 164 TRP A CA 1
ATOM 1347 C C . TRP A 1 164 ? -7.884 0.996 1.859 1.00 98.06 164 TRP A C 1
ATOM 1349 O O . TRP A 1 164 ? -7.739 -0.105 2.386 1.00 98.06 164 TRP A O 1
ATOM 1359 N N . LEU A 1 165 ? -8.008 2.118 2.563 1.00 98.06 165 LEU A N 1
ATOM 1360 C CA . LEU A 1 165 ? -7.898 2.204 4.005 1.00 98.06 165 LEU A CA 1
ATOM 1361 C C . LEU A 1 165 ? -9.227 2.678 4.592 1.00 98.06 165 LEU A C 1
ATOM 1363 O O . LEU A 1 165 ? -9.986 3.438 3.990 1.00 98.06 165 LEU A O 1
ATOM 1367 N N . GLN A 1 166 ? -9.514 2.209 5.794 1.00 96.62 166 GLN A N 1
ATOM 1368 C CA . GLN A 1 166 ? -10.622 2.672 6.609 1.00 96.62 166 GLN A CA 1
ATOM 1369 C C . GLN A 1 166 ? -10.041 3.219 7.904 1.00 96.62 166 GLN A C 1
ATOM 1371 O O . GLN A 1 166 ? -9.375 2.486 8.635 1.00 96.62 166 GLN A O 1
ATOM 1376 N N . LYS A 1 167 ? -10.274 4.503 8.188 1.00 95.44 167 LYS A N 1
ATOM 1377 C CA . LYS A 1 167 ? -9.875 5.094 9.467 1.00 95.44 167 LYS A CA 1
ATOM 1378 C C . LYS A 1 167 ? -10.667 4.438 10.592 1.00 95.44 167 LYS A C 1
ATOM 1380 O O . LYS A 1 167 ? -11.887 4.318 10.493 1.00 95.44 167 LYS A O 1
ATOM 1385 N N . ILE A 1 168 ? -9.961 3.997 11.626 1.00 94.69 168 ILE A N 1
ATOM 1386 C CA . ILE A 1 168 ? -10.571 3.497 12.853 1.00 94.69 168 ILE A CA 1
ATOM 1387 C C . ILE A 1 168 ? -10.531 4.642 13.853 1.00 94.69 168 ILE A C 1
ATOM 1389 O O . ILE A 1 168 ? -9.478 5.231 14.091 1.00 94.69 168 ILE A O 1
ATOM 1393 N N . HIS A 1 169 ? -11.693 4.967 14.403 1.00 85.19 169 HIS A N 1
ATOM 1394 C CA . HIS A 1 169 ? -11.782 5.795 15.590 1.00 85.19 169 HIS A CA 1
ATOM 1395 C C . HIS A 1 169 ? -11.809 4.837 16.770 1.00 85.19 169 HIS A C 1
ATOM 1397 O O . HIS A 1 169 ? -12.652 3.941 16.803 1.00 85.19 169 HIS A O 1
ATOM 1403 N N . ASP A 1 170 ? -10.866 4.992 17.692 1.00 68.88 170 ASP A N 1
ATOM 1404 C CA . ASP A 1 170 ? -10.977 4.336 18.985 1.00 68.88 170 ASP A CA 1
ATOM 1405 C C . ASP A 1 170 ? -12.179 5.003 19.668 1.00 68.88 170 ASP A C 1
ATOM 1407 O O . ASP A 1 170 ? -12.118 6.166 20.070 1.00 68.88 170 ASP A O 1
ATOM 1411 N N . GLY A 1 171 ? -13.329 4.328 19.645 1.00 57.12 171 GLY A N 1
ATOM 1412 C CA . GLY A 1 171 ? -14.496 4.776 20.385 1.00 57.12 171 GLY A CA 1
ATOM 1413 C C . GLY A 1 171 ? -14.127 4.776 21.860 1.00 57.12 171 GLY A C 1
ATOM 1414 O O . GLY A 1 171 ? -13.770 3.733 22.399 1.00 57.12 171 GLY A O 1
ATOM 1415 N N . PHE A 1 172 ? -14.170 5.945 22.494 1.00 47.31 172 PHE A N 1
ATOM 1416 C CA . PHE A 1 172 ? -14.347 6.008 23.937 1.00 47.31 172 PHE A CA 1
ATOM 1417 C C . PHE A 1 172 ? -15.746 5.456 24.208 1.00 47.31 172 PHE A C 1
ATOM 1419 O O . PHE A 1 172 ? -16.744 6.141 23.990 1.00 47.31 172 PHE A O 1
ATOM 1426 N N . GLU A 1 173 ? -15.811 4.181 24.568 1.00 52.12 173 GLU A N 1
ATOM 1427 C CA . GLU A 1 173 ? -16.985 3.603 25.204 1.00 52.12 173 GLU A CA 1
ATOM 1428 C C . GLU A 1 173 ? -16.912 4.057 26.668 1.00 52.12 173 GLU A C 1
ATOM 1430 O O . GLU A 1 173 ? -16.062 3.589 27.428 1.00 52.12 173 GLU A O 1
ATOM 1435 N N . SER A 1 174 ? -17.678 5.109 26.974 1.00 49.88 174 SER A N 1
ATOM 1436 C CA . SER A 1 174 ? -17.818 5.719 28.302 1.00 49.88 174 SER A CA 1
ATOM 1437 C C . SER A 1 174 ? -18.683 4.874 29.224 1.00 49.88 174 SER A C 1
ATOM 1439 O O . SER A 1 174 ? -19.693 4.328 28.725 1.00 49.88 174 SER A O 1
#

Radius of gyration: 21.94 Å; Cα contacts (8 Å, |Δi|>4): 197; chains: 1; bounding box: 76×32×66 Å

Sequence (174 aa):
MMGILRSQRTCQQIDVNRCGKEIVASSLVRFVYFVEKQIRPYKFRLFGLLKHLRGVQLGKLRASCSAGSTLRAGDRVRIRSKREILATLDSRHRLRGLRFMNEMWKYCGQIHTVRKVVRRIVDENVYREKTLRGVVILNGLFCEGTAEFPHCDRTCHFFWKEDWLQKIHDGFES

=== Feature glossary ===
The features interleaved in this record are:

— What the protein is —

Sequence gives the chain of amino acids in standard one-letter code (A=alanine, C=cysteine, …, Y=tyrosine), read N→C. It is the only feature that is directly encoded by the gene; all structural features are derived from the folded form of this sequence.

Database cross-references. InterPro integrates a dozen domain/family signature databases into unified entries with residue-range hits. GO terms attach function/process/location labels with evidence codes. CATH codes position the fold in a four-level structural taxonomy. Organism is the NCBI-taxonomy species name.

— Where its atoms are —

Atomic coordinates in PDBx/mmCIF format — the same representation the Protein Data Bank distributes. Each line of the _atom_site loop places one backbone atom in Cartesian space (units: ångströms, origin: arbitrary).

The six renders are orthographic views along the three Cartesian axes in both directions. Representation (cartoon, sticks, or surface) and color scheme (sequence-rainbow or by-chain) vary across proteins so the training set covers all the common visualization conventions.

— Local backbone conformation —

Eight-state secondary structure (DSSP): H is the canonical α-helix, G the tighter 3₁₀-helix, I the wider π-helix; E/B are β-structure, T and S are turns and bends, and '-' is everything else. DSSP derives these from the pattern of main-chain N–H···O=C hydrogen bonds, not from the sequence.

P-SEA three-state annotation labels each residue as helix, strand, or coil based purely on the geometry of the Cα trace. It serves as a fallback when the full backbone (and thus DSSP) is unavailable.

The φ/ψ torsion pair specifies the backbone conformation at each residue. φ rotates about the N–Cα bond, ψ about the Cα–C bond. Steric clashes forbid most of the (φ, ψ) plane — the allowed regions (α-helix basin, β-sheet basin, left-handed helix) are the Ramachandran-allowed regions.

— Global shape and packing —

The geometric summary reports three shape descriptors. Rg (radius of gyration) measures how spread out the Cα atoms are about their centre of mass; compact globular proteins have small Rg, elongated or unfolded ones large. Cα contacts (<8 Å, |i−j|>4) count long-range residue pairs in spatial proximity — high for tightly packed folds, near zero for rods or random coil. The bounding-box extents give the protein's footprint along x, y, z in Å.

Solvent-accessible surface area (SASA) is the area in Å² traced out by the centre of a 1.4 Å probe sphere (a water molecule) rolled over the protein's van der Waals surface (Shrake–Rupley / Lee–Richards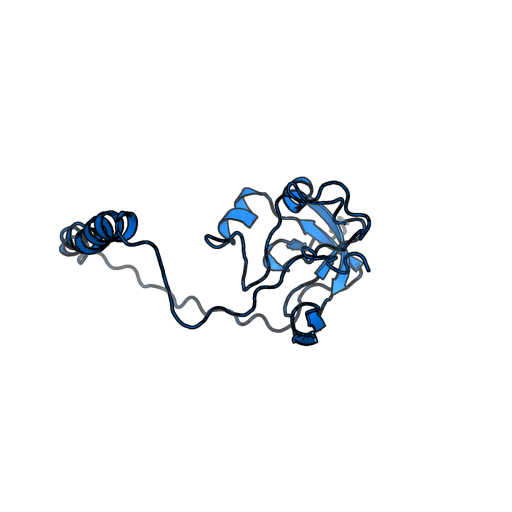 construction). Buried residues have near-zero SASA; fully exposed residues can exceed 200 Å². The total SASA scales roughly with the number of surface residues.

The contact map is a binary N×N matrix image: pixel (i, j) is dark where Cα_i and Cα_j are within 8 Å and |i−j|>4. Because the |i−j|>4 filter removes local helical contacts, off-diagonal stripes parallel to the main diagonal indicate parallel β-sheets; stripes perpendicular to it indicate antiparallel β-sheets. The Ramachandran plot scatters every residue's (φ, ψ) pair against the sterically allowed regions. The PAE heatmap renders the predicted-aligned-error matrix.

— Structural neighborhood —

3Di is Foldseek's structural alphabet. Each residue is assigned one of twenty discrete states based on how its Cα sits relative to its spatial (not sequential) neighbors. Aligning 3Di strings finds structural homologs roughly as well as full 3D superposition, but orders of magnitude faster.

Nearest PDB neighbors are the top structural matches found by Foldseek when searching this structure against the entire Protein Data Bank. Each hit reports a TM-score (0 to 1; >0.5 almost always implies the same fold) and an E-value. These are *structural* homologs — they may share no detectable sequence similarity.

— Confidence and disorder —

For AlphaFold models, the B-factor field carries pLDDT — the model's own estimate of local accuracy on a 0–100 scale. Regions with pLDDT<50 should be treated as essentially unmodeled; they often correspond to intrinsically disordered segments.

Crystallographic B-factors measure how much each atom's electron density is smeared out, in Å². They rise in mobile loops and surface residues and fall in the buried interior. In AlphaFold models this column is repurposed to hold pLDDT instead.

Predicted aligned error is AlphaFold's pairwise confidence. Unlike pLDDT (per-residue), PAE is per-residue-pair and captures whether two parts of the structure are correctly placed relative to each other. Units are ångströms of expected positional error.